Protein AF-0000000084350169 (afdb_homodimer)

Structure (mmCIF, N/CA/C/O backbone):
data_AF-0000000084350169-model_v1
#
loop_
_entity.id
_entity.type
_entity.pdbx_description
1 polymer 'Probable addiction module antidote protein'
#
loop_
_atom_site.group_PDB
_atom_site.id
_atom_site.type_symbol
_atom_site.label_atom_id
_atom_site.label_alt_id
_atom_site.label_comp_id
_atom_site.label_asym_id
_atom_site.label_entity_id
_atom_site.label_seq_id
_atom_site.pdbx_PDB_ins_code
_atom_site.Cartn_x
_atom_site.Cartn_y
_atom_site.Cartn_z
_atom_site.occupancy
_atom_site.B_iso_or_equiv
_atom_site.auth_seq_id
_atom_site.auth_comp_id
_atom_site.auth_asym_id
_atom_site.auth_atom_id
_atom_site.pdbx_PDB_model_num
ATOM 1 N N . MET A 1 1 ? 25.984 -12.172 -13.719 1 34.28 1 MET A N 1
ATOM 2 C CA . MET A 1 1 ? 25.297 -11.398 -12.688 1 34.28 1 MET A CA 1
ATOM 3 C C . MET A 1 1 ? 24.234 -12.242 -11.992 1 34.28 1 MET A C 1
ATOM 5 O O . MET A 1 1 ? 23.562 -13.062 -12.633 1 34.28 1 MET A O 1
ATOM 9 N N . THR A 1 2 ? 24.219 -12.734 -10.672 1 37.22 2 THR A N 1
ATOM 10 C CA . THR A 1 2 ? 23.672 -13.891 -9.969 1 37.22 2 THR A CA 1
ATOM 11 C C . THR A 1 2 ? 22.156 -13.906 -10.031 1 37.22 2 THR A C 1
ATOM 13 O O . THR A 1 2 ? 21.5 -13.023 -9.477 1 37.22 2 THR A O 1
ATOM 16 N N . GLN A 1 3 ? 21.453 -14.156 -11.07 1 39.22 3 GLN A N 1
ATOM 17 C CA . GLN A 1 3 ? 20.125 -14.664 -11.398 1 39.22 3 GLN A CA 1
ATOM 18 C C . GLN A 1 3 ? 19.594 -15.555 -10.289 1 39.22 3 GLN A C 1
ATOM 20 O O . GLN A 1 3 ? 18.516 -16.156 -10.422 1 39.22 3 GLN A O 1
ATOM 25 N N . PHE A 1 4 ? 20.484 -16.125 -9.492 1 45.28 4 PHE A N 1
ATOM 26 C CA . PHE A 1 4 ? 20.328 -17.188 -8.5 1 45.28 4 PHE A CA 1
ATOM 27 C C . PHE A 1 4 ? 19.375 -16.766 -7.395 1 45.28 4 PHE A C 1
ATOM 29 O O . PHE A 1 4 ? 18.656 -17.609 -6.832 1 45.28 4 PHE A O 1
ATOM 36 N N . LYS A 1 5 ? 19.469 -15.5 -6.984 1 49.41 5 LYS A N 1
ATOM 37 C CA . LYS A 1 5 ? 18.844 -15.125 -5.723 1 49.41 5 LYS A CA 1
ATOM 38 C C . LYS A 1 5 ? 17.328 -15.031 -5.875 1 49.41 5 LYS A C 1
ATOM 40 O O . LYS A 1 5 ? 16.578 -15.43 -4.98 1 49.41 5 LYS A O 1
ATOM 45 N N . ASP A 1 6 ? 16.781 -14.594 -7.07 1 54.06 6 ASP A N 1
ATOM 46 C CA . ASP A 1 6 ? 15.344 -14.438 -7.293 1 54.06 6 ASP A CA 1
ATOM 47 C C . ASP A 1 6 ? 14.648 -15.789 -7.359 1 54.06 6 ASP A C 1
ATOM 49 O O . ASP A 1 6 ? 13.555 -15.953 -6.816 1 54.06 6 ASP A O 1
ATOM 53 N N . PHE A 1 7 ? 15.305 -16.766 -8.164 1 53.44 7 PHE A N 1
ATOM 54 C CA . PHE A 1 7 ? 14.758 -18.094 -8.344 1 53.44 7 PHE A CA 1
ATOM 55 C C . PHE A 1 7 ? 14.727 -18.859 -7.027 1 53.44 7 PHE A C 1
ATOM 57 O O . PHE A 1 7 ? 13.766 -19.578 -6.742 1 53.44 7 PHE A O 1
ATOM 64 N N . ASP A 1 8 ? 15.68 -18.5 -6.215 1 63.78 8 ASP A N 1
ATOM 65 C CA . ASP A 1 8 ? 15.797 -19.234 -4.965 1 63.78 8 ASP A CA 1
ATOM 66 C C . ASP A 1 8 ? 14.703 -18.828 -3.979 1 63.78 8 ASP A C 1
ATOM 68 O O . ASP A 1 8 ? 14.109 -19.688 -3.318 1 63.78 8 ASP A O 1
ATOM 72 N N . ILE A 1 9 ? 14.234 -17.672 -4.102 1 72.69 9 ILE A N 1
ATOM 73 C CA . ILE A 1 9 ? 13.25 -17.234 -3.109 1 72.69 9 ILE A CA 1
ATOM 74 C C . ILE A 1 9 ? 11.875 -17.797 -3.469 1 72.69 9 ILE A C 1
ATOM 76 O O . ILE A 1 9 ? 11.109 -18.188 -2.588 1 72.69 9 ILE A O 1
ATOM 80 N N . ALA A 1 10 ? 11.688 -17.953 -4.715 1 74.31 10 ALA A N 1
ATOM 81 C CA . ALA A 1 10 ? 10.391 -18.406 -5.199 1 74.31 10 ALA A CA 1
ATOM 82 C C . ALA A 1 10 ? 10.078 -19.812 -4.691 1 74.31 10 ALA A C 1
ATOM 84 O O . ALA A 1 10 ? 8.93 -20.141 -4.398 1 74.31 10 ALA A O 1
ATOM 85 N N . GLU A 1 11 ? 11.102 -20.562 -4.605 1 79.5 11 GLU A N 1
ATOM 86 C CA . GLU A 1 11 ? 10.922 -21.938 -4.16 1 79.5 11 GLU A CA 1
ATOM 87 C C . GLU A 1 11 ? 10.492 -22 -2.697 1 79.5 11 GLU A C 1
ATOM 89 O O . GLU A 1 11 ? 9.938 -23 -2.246 1 79.5 11 GLU A O 1
ATOM 94 N N . HIS A 1 12 ? 10.625 -20.875 -2.082 1 84.25 12 HIS A N 1
ATOM 95 C CA . HIS A 1 12 ? 10.344 -20.891 -0.65 1 84.25 12 HIS A CA 1
ATOM 96 C C . HIS A 1 12 ? 9.055 -20.125 -0.343 1 84.25 12 HIS A C 1
ATOM 98 O O . HIS A 1 12 ? 8.617 -20.078 0.81 1 84.25 12 HIS A O 1
ATOM 104 N N . LEU A 1 13 ? 8.484 -19.672 -1.338 1 91.06 13 LEU A N 1
ATOM 105 C CA . LEU A 1 13 ? 7.258 -18.906 -1.141 1 91.06 13 LEU A CA 1
ATOM 106 C C . LEU A 1 13 ? 6.027 -19.766 -1.378 1 91.06 13 LEU A C 1
ATOM 108 O O . LEU A 1 13 ? 5.219 -19.469 -2.262 1 91.06 13 LEU A O 1
ATOM 112 N N . THR A 1 14 ? 5.754 -20.703 -0.5 1 88 14 THR A N 1
ATOM 113 C CA . THR A 1 14 ? 4.762 -21.734 -0.797 1 88 14 THR A CA 1
ATOM 114 C C . THR A 1 14 ? 3.486 -21.5 0.003 1 88 14 THR A C 1
ATOM 116 O O . THR A 1 14 ? 2.408 -21.953 -0.39 1 88 14 THR A O 1
ATOM 119 N N . THR A 1 15 ? 3.568 -20.781 1.181 1 91.56 15 THR A N 1
ATOM 120 C CA . THR A 1 15 ? 2.396 -20.516 2.008 1 91.56 15 THR A CA 1
ATOM 121 C C . THR A 1 15 ? 2.188 -19.016 2.176 1 91.56 15 THR A C 1
ATOM 123 O O . THR A 1 15 ? 3.119 -18.234 1.994 1 91.56 15 THR A O 1
ATOM 126 N N . PRO A 1 16 ? 0.938 -18.672 2.535 1 93.12 16 PRO A N 1
ATOM 127 C CA . PRO A 1 16 ? 0.71 -17.25 2.82 1 93.12 16 PRO A CA 1
ATOM 128 C C . PRO A 1 16 ? 1.633 -16.719 3.912 1 93.12 16 PRO A C 1
ATOM 130 O O . PRO A 1 16 ? 2.041 -15.547 3.863 1 93.12 16 PRO A O 1
ATOM 133 N N . GLU A 1 17 ? 1.963 -17.594 4.867 1 95.31 17 GLU A N 1
ATOM 134 C CA . GLU A 1 17 ? 2.869 -17.172 5.938 1 95.31 17 GLU A CA 1
ATOM 135 C C . GLU A 1 17 ? 4.27 -16.906 5.395 1 95.31 17 GLU A C 1
ATOM 137 O O . GLU A 1 17 ? 4.918 -15.938 5.797 1 95.31 17 GLU A O 1
ATOM 142 N N . ASP A 1 18 ? 4.688 -17.734 4.488 1 95.88 18 ASP A N 1
ATOM 143 C CA . ASP A 1 18 ? 5.973 -17.516 3.832 1 95.88 18 ASP A CA 1
ATOM 144 C C . ASP A 1 18 ? 5.969 -16.188 3.072 1 95.88 18 ASP A C 1
ATOM 146 O O . ASP A 1 18 ? 6.922 -15.414 3.16 1 95.88 18 ASP A O 1
ATOM 150 N N . MET A 1 19 ? 4.93 -15.984 2.365 1 97.06 19 MET A N 1
ATOM 151 C CA . MET A 1 19 ? 4.801 -14.781 1.549 1 97.06 19 MET A CA 1
ATOM 152 C C . MET A 1 19 ? 4.762 -13.531 2.422 1 97.06 19 MET A C 1
ATOM 154 O O . MET A 1 19 ? 5.426 -12.539 2.123 1 97.06 19 MET A O 1
ATOM 158 N N . ALA A 1 20 ? 4 -13.617 3.488 1 97.38 20 ALA A N 1
ATOM 159 C CA . ALA A 1 20 ? 3.881 -12.484 4.406 1 97.38 20 ALA A CA 1
ATOM 160 C C . ALA A 1 20 ? 5.23 -12.141 5.027 1 97.38 20 ALA A C 1
ATOM 162 O O . ALA A 1 20 ? 5.578 -10.961 5.152 1 97.38 20 ALA A O 1
ATOM 163 N N . GLU A 1 21 ? 5.969 -13.156 5.43 1 96.62 21 GLU A N 1
ATOM 164 C CA . GLU A 1 21 ? 7.281 -12.938 6.023 1 96.62 21 GLU A CA 1
ATOM 165 C C . GLU A 1 21 ? 8.227 -12.266 5.031 1 96.62 21 GLU A C 1
ATOM 167 O O . GLU A 1 21 ? 8.977 -11.359 5.395 1 96.62 21 GLU A O 1
ATOM 172 N N . TYR A 1 22 ? 8.211 -12.742 3.887 1 97 22 TYR A N 1
ATOM 173 C CA . TYR A 1 22 ? 9.039 -12.172 2.826 1 97 22 TYR A CA 1
ATOM 174 C C . TYR A 1 22 ? 8.68 -10.711 2.582 1 97 22 TYR A C 1
ATOM 176 O O . TYR A 1 22 ? 9.562 -9.859 2.479 1 97 22 TYR A O 1
ATOM 184 N N . LEU A 1 23 ? 7.402 -10.414 2.512 1 97.44 23 LEU A N 1
ATOM 185 C CA . LEU A 1 23 ? 6.93 -9.047 2.309 1 97.44 23 LEU A CA 1
ATOM 186 C C . LEU A 1 23 ? 7.266 -8.172 3.512 1 97.44 23 LEU A C 1
ATOM 188 O O . LEU A 1 23 ? 7.629 -7.008 3.354 1 97.44 23 LEU A O 1
ATOM 192 N N . GLU A 1 24 ? 7.152 -8.727 4.699 1 97.81 24 GLU A N 1
ATOM 193 C CA . GLU A 1 24 ? 7.484 -7.996 5.918 1 97.81 24 GLU A CA 1
ATOM 194 C C . GLU A 1 24 ? 8.945 -7.559 5.918 1 97.81 24 GLU A C 1
ATOM 196 O O . GLU A 1 24 ? 9.258 -6.422 6.285 1 97.81 24 GLU A O 1
ATOM 201 N N . ALA A 1 25 ? 9.812 -8.461 5.543 1 96.88 25 ALA A N 1
ATOM 202 C CA . ALA A 1 25 ? 11.227 -8.125 5.438 1 96.88 25 ALA A CA 1
ATOM 203 C C . ALA A 1 25 ? 11.453 -7.004 4.426 1 96.88 25 ALA A C 1
ATOM 205 O O . ALA A 1 25 ? 12.281 -6.121 4.645 1 96.88 25 ALA A O 1
ATOM 206 N N . SER A 1 26 ? 10.695 -7.035 3.322 1 97.69 26 SER A N 1
ATOM 207 C CA . SER A 1 26 ? 10.789 -6 2.297 1 97.69 26 SER A CA 1
ATOM 208 C C . SER A 1 26 ? 10.32 -4.652 2.83 1 97.69 26 SER A C 1
ATOM 210 O O . SER A 1 26 ? 10.922 -3.615 2.535 1 97.69 26 SER A O 1
ATOM 212 N N . PHE A 1 27 ? 9.273 -4.621 3.613 1 97.56 27 PHE A N 1
ATOM 213 C CA . PHE A 1 27 ? 8.805 -3.379 4.223 1 97.56 27 PHE A CA 1
ATOM 214 C C . PHE A 1 27 ? 9.867 -2.799 5.148 1 97.56 27 PHE A C 1
ATOM 216 O O . PHE A 1 27 ? 10.078 -1.584 5.176 1 97.56 27 PHE A O 1
ATOM 223 N N . GLU A 1 28 ? 10.547 -3.631 5.906 1 95.94 28 GLU A N 1
ATOM 224 C CA . GLU A 1 28 ? 11.547 -3.189 6.871 1 95.94 28 GLU A CA 1
ATOM 225 C C . GLU A 1 28 ? 12.742 -2.555 6.168 1 95.94 28 GLU A C 1
ATOM 227 O O . GLU A 1 28 ? 13.32 -1.587 6.668 1 95.94 28 GLU A O 1
ATOM 232 N N . GLU A 1 29 ? 13.039 -3.059 5.012 1 97 29 GLU A N 1
ATOM 233 C CA . GLU A 1 29 ? 14.25 -2.637 4.324 1 97 29 GLU A CA 1
ATOM 234 C C . GLU A 1 29 ? 13.961 -1.526 3.318 1 97 29 GLU A C 1
ATOM 236 O O . GLU A 1 29 ? 14.875 -0.862 2.832 1 97 29 GLU A O 1
ATOM 241 N N . ASP A 1 30 ? 12.742 -1.32 2.971 1 97.69 30 ASP A N 1
ATOM 242 C CA . ASP A 1 30 ? 12.375 -0.365 1.929 1 97.69 30 ASP A CA 1
ATOM 243 C C . ASP A 1 30 ? 12.711 1.063 2.35 1 97.69 30 ASP A C 1
ATOM 245 O O . ASP A 1 30 ? 12.508 1.439 3.508 1 97.69 30 ASP A O 1
ATOM 249 N N . ALA A 1 31 ? 13.109 1.867 1.446 1 96 31 ALA A N 1
ATOM 250 C CA . ALA A 1 31 ? 13.539 3.236 1.717 1 96 31 ALA A CA 1
ATOM 251 C C . ALA A 1 31 ? 12.344 4.184 1.778 1 96 31 ALA A C 1
ATOM 253 O O . ALA A 1 31 ? 12.508 5.379 2.037 1 96 31 ALA A O 1
ATOM 254 N N . GLY A 1 32 ? 11.234 3.691 1.486 1 95.31 32 GLY A N 1
ATOM 255 C CA . GLY A 1 32 ? 10.047 4.527 1.58 1 95.31 32 GLY A CA 1
ATOM 256 C C . GLY A 1 32 ? 9.43 4.84 0.23 1 95.31 32 GLY A C 1
ATOM 257 O O . GLY A 1 32 ? 8.484 5.629 0.141 1 95.31 32 GLY A O 1
ATOM 258 N N . ASP A 1 33 ? 9.953 4.203 -0.818 1 95.88 33 ASP A N 1
ATOM 259 C CA . ASP A 1 33 ? 9.398 4.465 -2.145 1 95.88 33 ASP A CA 1
ATOM 260 C C . ASP A 1 33 ? 8.656 3.242 -2.68 1 95.88 33 ASP A C 1
ATOM 262 O O . ASP A 1 33 ? 8.094 3.281 -3.779 1 95.88 33 ASP A O 1
ATOM 266 N N . GLY A 1 34 ? 8.68 2.172 -2.014 1 97.19 34 GLY A N 1
ATOM 267 C CA 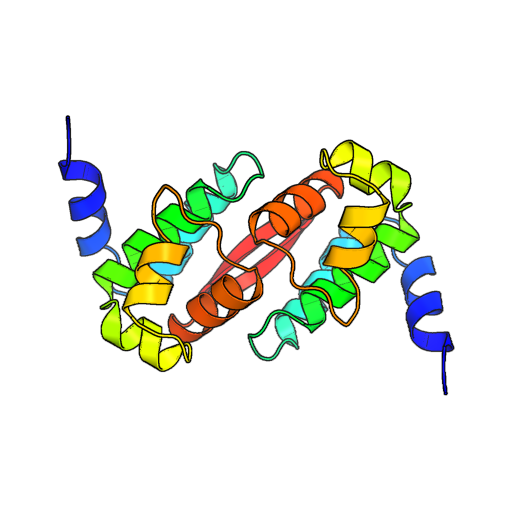. GLY A 1 34 ? 7.875 0.999 -2.322 1 97.19 34 GLY A CA 1
ATOM 268 C C . GLY A 1 34 ? 8.516 0.09 -3.352 1 97.19 34 GLY A C 1
ATOM 269 O O . GLY A 1 34 ? 7.914 -0.895 -3.783 1 97.19 34 GLY A O 1
ATOM 270 N N . LEU A 1 35 ? 9.766 0.386 -3.799 1 97.44 35 LEU A N 1
ATOM 271 C CA . LEU A 1 35 ? 10.414 -0.385 -4.855 1 97.44 35 LEU A CA 1
ATOM 272 C C . LEU A 1 35 ? 10.641 -1.827 -4.414 1 97.44 35 LEU A C 1
ATOM 274 O O . LEU A 1 35 ? 10.406 -2.762 -5.188 1 97.44 35 LEU A O 1
ATOM 278 N N . LEU A 1 36 ? 11.086 -2.002 -3.182 1 97.12 36 LEU A N 1
ATOM 279 C CA . LEU A 1 36 ? 11.352 -3.35 -2.688 1 97.12 36 LEU A CA 1
ATOM 280 C C . LEU A 1 36 ? 10.062 -4.137 -2.525 1 97.12 36 LEU A C 1
ATOM 282 O O . LEU A 1 36 ? 10.039 -5.352 -2.732 1 97.12 36 LEU A O 1
ATOM 286 N N . ILE A 1 37 ? 9.008 -3.461 -2.168 1 97.94 37 ILE A N 1
ATOM 287 C CA . ILE A 1 37 ? 7.715 -4.113 -2.004 1 97.94 37 ILE A CA 1
ATOM 288 C C . ILE A 1 37 ? 7.191 -4.578 -3.361 1 97.94 37 ILE A C 1
ATOM 290 O O . ILE A 1 37 ? 6.723 -5.711 -3.496 1 97.94 37 ILE A O 1
ATOM 294 N N . ARG A 1 38 ? 7.258 -3.689 -4.305 1 97.88 38 ARG A N 1
ATOM 295 C CA . ARG A 1 38 ? 6.832 -4.039 -5.656 1 97.88 38 ARG A CA 1
ATOM 296 C C . ARG A 1 38 ? 7.594 -5.258 -6.172 1 97.88 38 ARG A C 1
ATOM 298 O O . ARG A 1 38 ? 6.996 -6.18 -6.73 1 97.88 38 ARG A O 1
ATOM 305 N N . SER A 1 39 ? 8.867 -5.273 -5.98 1 96.81 39 SER A N 1
ATOM 306 C CA . SER A 1 39 ? 9.703 -6.395 -6.406 1 96.81 39 SER A CA 1
ATOM 307 C C . SER A 1 39 ? 9.297 -7.684 -5.699 1 96.81 39 SER A C 1
ATOM 309 O O . SER A 1 39 ? 9.227 -8.742 -6.32 1 96.81 39 SER A O 1
ATOM 311 N N . ALA A 1 40 ? 9.109 -7.578 -4.422 1 97.12 40 ALA A N 1
ATOM 312 C CA . ALA A 1 40 ? 8.688 -8.75 -3.65 1 97.12 40 ALA A CA 1
ATOM 313 C C . ALA A 1 40 ? 7.363 -9.297 -4.16 1 97.12 40 ALA A C 1
ATOM 315 O O . ALA A 1 40 ? 7.199 -10.508 -4.316 1 97.12 40 ALA A O 1
ATOM 316 N N . LEU A 1 41 ? 6.445 -8.43 -4.426 1 97.69 41 LEU A N 1
ATOM 317 C CA . LEU A 1 41 ? 5.148 -8.867 -4.934 1 97.69 41 LEU A CA 1
ATOM 318 C C . LEU A 1 41 ? 5.289 -9.508 -6.309 1 97.69 41 LEU A C 1
ATOM 320 O O . LEU A 1 41 ? 4.59 -10.477 -6.621 1 97.69 41 LEU A O 1
ATOM 324 N N . ASN A 1 42 ? 6.156 -8.938 -7.102 1 97.12 42 ASN A N 1
ATOM 325 C CA . ASN A 1 42 ? 6.441 -9.57 -8.391 1 97.12 42 ASN A CA 1
ATOM 326 C C . ASN A 1 42 ? 6.949 -10.992 -8.219 1 97.12 42 ASN A C 1
ATOM 328 O O . ASN A 1 42 ? 6.477 -11.914 -8.891 1 97.12 42 ASN A O 1
ATOM 332 N N . ASN A 1 43 ? 7.914 -11.203 -7.34 1 96.56 43 ASN A N 1
ATOM 333 C CA . ASN A 1 43 ? 8.461 -12.531 -7.066 1 96.56 43 ASN A CA 1
ATOM 334 C C . ASN A 1 43 ? 7.379 -13.492 -6.57 1 96.56 43 ASN A C 1
ATOM 336 O O . ASN A 1 43 ? 7.309 -14.633 -7.02 1 96.56 43 ASN A O 1
ATOM 340 N N . ILE A 1 44 ? 6.594 -13 -5.691 1 97.25 44 ILE A N 1
ATOM 341 C CA . ILE A 1 44 ? 5.531 -13.82 -5.113 1 97.25 44 ILE A CA 1
ATOM 342 C C . ILE A 1 44 ? 4.523 -14.195 -6.199 1 97.25 44 ILE A C 1
ATOM 344 O O . ILE A 1 44 ? 4.145 -15.367 -6.32 1 97.25 44 ILE A O 1
ATOM 348 N N . ALA A 1 45 ? 4.082 -13.203 -6.965 1 96.56 45 ALA A N 1
ATOM 349 C CA . ALA A 1 45 ? 3.096 -13.445 -8.016 1 96.56 45 ALA A CA 1
ATOM 350 C C . ALA A 1 45 ? 3.615 -14.461 -9.031 1 96.56 45 ALA A C 1
ATOM 352 O O . ALA A 1 45 ? 2.877 -15.344 -9.469 1 96.56 45 ALA A O 1
ATOM 353 N N . ARG A 1 46 ? 4.836 -14.336 -9.359 1 94.69 46 ARG A N 1
ATOM 354 C CA . ARG A 1 46 ? 5.438 -15.289 -10.289 1 94.69 46 ARG A CA 1
ATOM 355 C C . ARG A 1 46 ? 5.504 -16.688 -9.68 1 94.69 46 ARG A C 1
ATOM 357 O O . ARG A 1 46 ? 5.199 -17.672 -10.352 1 94.69 46 ARG A O 1
ATOM 364 N N . ALA A 1 47 ? 5.895 -16.781 -8.469 1 94.69 47 ALA A N 1
ATOM 365 C CA . ALA A 1 47 ? 5.996 -18.062 -7.781 1 94.69 47 ALA A CA 1
ATOM 366 C C . ALA A 1 47 ? 4.629 -18.75 -7.688 1 94.69 47 ALA A C 1
ATOM 368 O O . ALA A 1 47 ? 4.527 -19.969 -7.812 1 94.69 47 ALA A O 1
ATOM 369 N N . GLN A 1 48 ? 3.568 -18 -7.434 1 95.38 48 GLN A N 1
ATOM 370 C CA . GLN A 1 48 ? 2.223 -18.531 -7.238 1 95.38 48 GLN A CA 1
ATOM 371 C C . GLN A 1 48 ? 1.518 -18.75 -8.578 1 95.38 48 GLN A C 1
ATOM 373 O O . GLN A 1 48 ? 0.494 -19.422 -8.641 1 95.38 48 GLN A O 1
ATOM 378 N N . GLY A 1 49 ? 2.049 -18.156 -9.664 1 95.81 49 GLY A N 1
ATOM 379 C CA . GLY A 1 49 ? 1.425 -18.172 -10.977 1 95.81 49 GLY A CA 1
ATOM 380 C C . GLY A 1 49 ? 0.782 -16.844 -11.344 1 95.81 49 GLY A C 1
ATOM 381 O O . GLY A 1 49 ? -0.358 -16.578 -10.961 1 95.81 49 GLY A O 1
ATOM 382 N N . MET A 1 50 ? 1.377 -16.125 -12.211 1 97.31 50 MET A N 1
ATOM 383 C CA . MET A 1 50 ? 0.977 -14.781 -12.602 1 97.31 50 MET A CA 1
ATOM 384 C C . MET A 1 50 ? -0.423 -14.781 -13.211 1 97.31 50 MET A C 1
ATOM 386 O O . MET A 1 50 ? -1.234 -13.906 -12.906 1 97.31 50 MET A O 1
ATOM 390 N N . THR A 1 51 ? -0.721 -15.719 -14.016 1 98 51 THR A N 1
ATOM 391 C CA . THR A 1 51 ? -2.021 -15.805 -14.672 1 98 51 THR A CA 1
ATOM 392 C C . THR A 1 51 ? -3.141 -15.922 -13.648 1 98 51 THR A C 1
ATOM 394 O O . THR A 1 51 ? -4.129 -15.188 -13.711 1 98 51 THR A O 1
ATOM 397 N N . GLN A 1 52 ? -2.961 -16.797 -12.719 1 97.81 52 GLN A N 1
ATOM 398 C CA . GLN A 1 52 ? -3.984 -17.016 -11.703 1 97.81 52 GLN A CA 1
ATOM 399 C C . GLN A 1 52 ? -4.133 -15.805 -10.797 1 97.81 52 GLN A C 1
ATOM 401 O O . GLN A 1 52 ? -5.25 -15.391 -10.477 1 97.81 52 GLN A O 1
ATOM 406 N N . ILE A 1 53 ? -3.035 -15.227 -10.383 1 97.94 53 ILE A N 1
ATOM 407 C CA . ILE A 1 53 ? -3.078 -14.062 -9.508 1 97.94 53 ILE A CA 1
ATOM 408 C C . ILE A 1 53 ? -3.777 -12.906 -10.219 1 97.94 53 ILE A C 1
ATOM 410 O O . ILE A 1 53 ? -4.605 -12.219 -9.625 1 97.94 53 ILE A O 1
ATOM 414 N N . ALA A 1 54 ? -3.404 -12.688 -11.5 1 98.62 54 ALA A N 1
ATOM 415 C CA . ALA A 1 54 ? -4.043 -11.625 -12.281 1 98.62 54 ALA A CA 1
ATOM 416 C C . ALA A 1 54 ? -5.551 -11.836 -12.359 1 98.62 54 ALA A C 1
ATOM 418 O O . ALA A 1 54 ? -6.324 -10.906 -12.125 1 98.62 54 ALA A O 1
ATOM 419 N N . ARG A 1 55 ? -5.934 -13 -12.625 1 98.44 55 ARG A N 1
ATOM 420 C CA . ARG A 1 55 ? -7.352 -13.336 -12.703 1 98.44 55 ARG A CA 1
ATOM 421 C C . ARG A 1 55 ? -8.047 -13.07 -11.367 1 98.44 55 ARG A C 1
ATOM 423 O O . ARG A 1 55 ? -9.094 -12.414 -11.328 1 98.44 55 ARG A O 1
ATOM 430 N N . ASP A 1 56 ? -7.449 -13.539 -10.266 1 98.06 56 ASP A N 1
ATOM 431 C CA . ASP A 1 56 ? -8.039 -13.383 -8.938 1 98.06 56 ASP A CA 1
ATOM 432 C C . ASP A 1 56 ? -8.102 -11.906 -8.547 1 98.06 56 ASP A C 1
ATOM 434 O O . ASP A 1 56 ? -9 -11.5 -7.801 1 98.06 56 ASP A O 1
ATOM 438 N N . ALA A 1 57 ? -7.211 -11.141 -9.031 1 98.06 57 ALA A N 1
ATOM 439 C CA . ALA A 1 57 ? -7.148 -9.719 -8.719 1 98.06 57 ALA A CA 1
ATOM 440 C C . ALA A 1 57 ? -8.023 -8.914 -9.672 1 98.06 57 ALA A C 1
ATOM 442 O O . ALA A 1 57 ? -8.164 -7.695 -9.523 1 98.06 57 ALA A O 1
ATOM 443 N N . GLY A 1 58 ? -8.57 -9.586 -10.664 1 98.19 58 GLY A N 1
ATOM 444 C CA . GLY A 1 58 ? -9.398 -8.898 -11.648 1 98.19 58 GLY A CA 1
ATOM 445 C C . GLY A 1 58 ? -8.594 -8.062 -12.617 1 98.19 58 GLY A C 1
ATOM 446 O O . GLY A 1 58 ? -9.031 -6.984 -13.031 1 98.19 58 GLY A O 1
ATOM 447 N N . LEU A 1 59 ? -7.43 -8.461 -12.93 1 98.19 59 LEU A N 1
ATOM 448 C CA . LEU A 1 59 ? -6.52 -7.75 -13.82 1 98.19 59 LEU A CA 1
ATOM 449 C C . LEU A 1 59 ? -6.117 -8.633 -15 1 98.19 59 LEU A C 1
ATOM 451 O O . LEU A 1 59 ? -6.355 -9.844 -14.984 1 98.19 59 LEU A O 1
ATOM 455 N N . GLY A 1 60 ? -5.559 -7.977 -16.031 1 98 60 GLY A N 1
ATOM 456 C CA . GLY A 1 60 ? -4.91 -8.742 -17.094 1 98 60 GLY A CA 1
ATOM 457 C C . GLY A 1 60 ? -3.508 -9.188 -16.719 1 98 60 GLY A C 1
ATOM 458 O O . GLY A 1 60 ? -2.77 -8.453 -16.062 1 98 60 GLY A O 1
ATOM 459 N N . ARG A 1 61 ? -3.201 -10.414 -17.234 1 97.69 61 ARG A N 1
ATOM 460 C CA . ARG A 1 61 ? -1.878 -10.961 -16.969 1 97.69 61 ARG A CA 1
ATOM 461 C C . ARG A 1 61 ? -0.781 -10.016 -17.453 1 97.69 61 ARG A C 1
ATOM 463 O O . ARG A 1 61 ? 0.137 -9.695 -16.688 1 97.69 61 ARG A O 1
ATOM 470 N N . GLU A 1 62 ? -0.841 -9.578 -18.672 1 97.44 62 GLU A N 1
ATOM 471 C CA . GLU A 1 62 ? 0.186 -8.688 -19.203 1 97.44 62 GLU A CA 1
ATOM 472 C C . GLU A 1 62 ? 0.26 -7.383 -18.422 1 97.44 62 GLU A C 1
ATOM 474 O O . GLU A 1 62 ? 1.35 -6.875 -18.156 1 97.44 62 GLU A O 1
ATOM 479 N N . SER A 1 63 ? -0.862 -6.844 -18.062 1 97.31 63 SER A N 1
ATOM 480 C CA . SER A 1 63 ? -0.92 -5.602 -17.297 1 97.31 63 SER A CA 1
ATOM 481 C C . SER A 1 63 ? -0.287 -5.766 -15.922 1 97.31 63 SER A C 1
ATOM 483 O O . SER A 1 63 ? 0.456 -4.895 -15.461 1 97.31 63 SER A O 1
ATOM 485 N N . LEU A 1 64 ? -0.584 -6.879 -15.281 1 98.38 64 LEU A N 1
ATOM 486 C CA . LEU A 1 64 ? -0.015 -7.113 -13.961 1 98.38 64 LEU A CA 1
ATOM 487 C C . LEU A 1 64 ? 1.494 -7.312 -14.047 1 98.38 64 LEU A C 1
ATOM 489 O O . LEU A 1 64 ? 2.24 -6.805 -13.203 1 98.38 64 LEU A O 1
ATOM 493 N N . TYR A 1 65 ? 1.939 -8.016 -15.031 1 96.81 65 TYR A N 1
ATOM 494 C CA . TYR A 1 65 ? 3.363 -8.219 -15.273 1 96.81 65 TYR A CA 1
ATOM 495 C C . TYR A 1 65 ? 4.082 -6.883 -15.438 1 96.81 65 TYR A C 1
ATOM 497 O O . TYR A 1 65 ? 5.125 -6.648 -14.82 1 96.81 65 TYR A O 1
ATOM 505 N N . LYS A 1 66 ? 3.527 -6.012 -16.125 1 97.62 66 LYS A N 1
ATOM 506 C CA . LYS A 1 66 ? 4.109 -4.691 -16.344 1 97.62 66 LYS A CA 1
ATOM 507 C C . LYS A 1 66 ? 4.078 -3.857 -15.07 1 97.62 66 LYS A C 1
ATOM 509 O O . LYS A 1 66 ? 5.051 -3.174 -14.75 1 97.62 66 LYS A O 1
ATOM 514 N N . ALA A 1 67 ? 3.041 -3.904 -14.438 1 98.06 67 ALA A N 1
ATOM 515 C CA . ALA A 1 67 ? 2.852 -3.1 -13.234 1 98.06 67 ALA A CA 1
ATOM 516 C C . ALA A 1 67 ? 3.885 -3.455 -12.164 1 98.06 67 ALA A C 1
ATOM 518 O O . ALA A 1 67 ? 4.391 -2.576 -11.469 1 98.06 67 ALA A O 1
ATOM 519 N N . LEU A 1 68 ? 4.203 -4.75 -12.039 1 98 68 LEU A N 1
ATOM 520 C CA . LEU A 1 68 ? 5.086 -5.207 -10.969 1 98 68 LEU A CA 1
ATOM 521 C C . LEU A 1 68 ? 6.523 -5.316 -11.469 1 98 68 LEU A C 1
ATOM 523 O O . LEU A 1 68 ? 7.422 -5.68 -10.703 1 98 68 LEU A O 1
ATOM 527 N N . SER A 1 69 ? 6.746 -4.996 -12.68 1 96.69 69 SER A N 1
ATOM 528 C CA . SER A 1 69 ? 8.086 -5.105 -13.242 1 96.69 69 SER A CA 1
ATOM 529 C C . SER A 1 69 ? 9.016 -4.047 -12.672 1 96.69 69 SER A C 1
ATOM 531 O O . SER A 1 69 ? 8.578 -3.162 -11.93 1 96.69 69 SER A O 1
ATOM 533 N N . SER A 1 70 ? 10.32 -4.094 -13 1 94.06 70 SER A N 1
ATOM 534 C CA . SER A 1 70 ? 11.336 -3.199 -12.461 1 94.06 70 SER A CA 1
ATOM 535 C C . SER A 1 70 ? 11.086 -1.755 -12.883 1 94.06 70 SER A C 1
ATOM 537 O O . SER A 1 70 ? 11.508 -0.82 -12.195 1 94.06 70 SER A O 1
ATOM 539 N N . THR A 1 71 ? 10.359 -1.56 -13.93 1 94.5 71 THR A N 1
ATOM 540 C CA . THR A 1 71 ? 10.086 -0.211 -14.414 1 94.5 71 THR A CA 1
ATOM 541 C C . THR A 1 71 ? 8.617 0.153 -14.211 1 94.5 71 THR A C 1
ATOM 543 O O . THR A 1 71 ? 8.156 1.19 -14.688 1 94.5 71 THR A O 1
ATOM 546 N N . GLY A 1 72 ? 7.902 -0.693 -13.578 1 96.31 72 GLY A N 1
ATOM 547 C CA . GLY A 1 72 ? 6.484 -0.456 -13.375 1 96.31 72 GLY A CA 1
ATOM 548 C C . GLY A 1 72 ? 6.199 0.585 -12.305 1 96.31 72 GLY A C 1
ATOM 549 O O . GLY A 1 72 ? 7.098 0.974 -11.555 1 96.31 72 GLY A O 1
ATOM 550 N N . ASN A 1 73 ? 5.047 1.008 -12.359 1 95.25 73 ASN A N 1
ATOM 551 C CA . ASN A 1 73 ? 4.52 1.953 -11.383 1 95.25 73 ASN A CA 1
ATOM 552 C C . ASN A 1 73 ? 3.057 1.659 -11.055 1 95.25 73 ASN A C 1
ATOM 554 O O . ASN A 1 73 ? 2.168 2.43 -11.422 1 95.25 73 ASN A O 1
ATOM 558 N N . PRO A 1 74 ? 2.875 0.66 -10.289 1 98.44 74 PRO A N 1
ATOM 559 C CA . PRO A 1 74 ? 1.492 0.242 -10.039 1 98.44 74 PRO A CA 1
ATOM 560 C C . PRO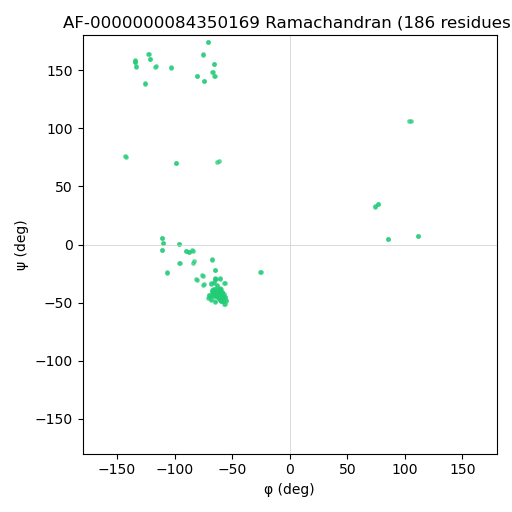 A 1 74 ? 0.7 1.27 -9.234 1 98.44 74 PRO A C 1
ATOM 562 O O . PRO A 1 74 ? 1.273 1.994 -8.422 1 98.44 74 PRO A O 1
ATOM 565 N N . GLU A 1 75 ? -0.57 1.261 -9.57 1 98.25 75 GLU A N 1
ATOM 566 C CA . GLU A 1 75 ? -1.497 1.972 -8.695 1 98.25 75 GLU A CA 1
ATOM 567 C C . GLU A 1 75 ? -1.581 1.307 -7.324 1 98.25 75 GLU A C 1
ATOM 569 O O . GLU A 1 75 ? -1.353 0.102 -7.199 1 98.25 75 GLU A O 1
ATOM 574 N N . PHE A 1 76 ? -1.94 2.084 -6.387 1 98.62 76 PHE A N 1
ATOM 575 C CA . PHE A 1 76 ? -2.148 1.542 -5.047 1 98.62 76 PHE A CA 1
ATOM 576 C C . PHE A 1 76 ? -3.264 0.502 -5.051 1 98.62 76 PHE A C 1
ATOM 578 O O . PHE A 1 76 ? -3.143 -0.546 -4.414 1 98.62 76 PHE A O 1
ATOM 585 N N . ALA A 1 77 ? -4.277 0.786 -5.82 1 98.12 77 ALA A N 1
ATOM 586 C CA . ALA A 1 77 ? -5.387 -0.16 -5.918 1 98.12 77 ALA A CA 1
ATOM 587 C C . ALA A 1 77 ? -4.914 -1.501 -6.473 1 98.12 77 ALA A C 1
ATOM 589 O O . ALA A 1 77 ? -5.383 -2.559 -6.043 1 98.12 77 ALA A O 1
ATOM 590 N N . THR A 1 78 ? -4.047 -1.502 -7.426 1 98.44 78 THR A N 1
ATOM 591 C CA . THR A 1 78 ? -3.49 -2.729 -7.984 1 98.44 78 THR A CA 1
ATOM 592 C C . THR A 1 78 ? -2.773 -3.537 -6.91 1 98.44 78 THR A C 1
ATOM 594 O O . THR A 1 78 ? -2.986 -4.746 -6.789 1 98.44 78 THR A O 1
ATOM 597 N N . ILE A 1 79 ? -1.973 -2.842 -6.129 1 98.62 79 ILE A N 1
ATOM 598 C CA . ILE A 1 79 ? -1.24 -3.498 -5.051 1 98.62 79 ILE A CA 1
ATOM 599 C C . ILE A 1 79 ? -2.223 -4.129 -4.066 1 98.62 79 ILE A C 1
ATOM 601 O O . ILE A 1 79 ? -2.047 -5.277 -3.652 1 98.62 79 ILE A O 1
ATOM 605 N N . MET A 1 80 ? -3.266 -3.389 -3.697 1 98.25 80 MET A N 1
ATOM 606 C CA . MET A 1 80 ? -4.258 -3.879 -2.744 1 98.25 80 MET A CA 1
ATOM 607 C C . MET A 1 80 ? -4.977 -5.105 -3.293 1 98.25 80 MET A C 1
ATOM 609 O O . MET A 1 80 ? -5.188 -6.082 -2.568 1 98.25 80 MET A O 1
ATOM 613 N N . LYS A 1 81 ? -5.332 -5.102 -4.543 1 98.12 81 LYS A N 1
ATOM 614 C CA . LYS A 1 81 ? -6.008 -6.234 -5.168 1 98.12 81 LYS A CA 1
ATOM 615 C C . LYS A 1 81 ? -5.098 -7.461 -5.199 1 98.12 81 LYS A C 1
ATOM 617 O O . LYS A 1 81 ? -5.555 -8.586 -4.957 1 98.12 81 LYS A O 1
ATOM 622 N N . VAL A 1 82 ? -3.836 -7.246 -5.559 1 98.38 82 VAL A N 1
ATOM 623 C CA . VAL A 1 82 ? -2.875 -8.344 -5.602 1 98.38 82 VAL A CA 1
ATOM 624 C C . VAL A 1 82 ? -2.689 -8.922 -4.203 1 98.38 82 VAL A C 1
ATOM 626 O O . VAL A 1 82 ? -2.67 -10.141 -4.027 1 98.38 82 VAL A O 1
ATOM 629 N N . MET A 1 83 ? -2.549 -8.086 -3.189 1 97.75 83 MET A N 1
ATOM 630 C CA . MET A 1 83 ? -2.436 -8.547 -1.809 1 97.75 83 MET A CA 1
ATOM 631 C C . MET A 1 83 ? -3.617 -9.43 -1.431 1 97.75 83 MET A C 1
ATOM 633 O O . MET A 1 83 ? -3.434 -10.508 -0.856 1 97.75 83 MET A O 1
ATOM 637 N N . LYS A 1 84 ? -4.773 -8.977 -1.729 1 97.25 84 LYS A N 1
ATOM 638 C CA . LYS A 1 84 ? -5.984 -9.727 -1.423 1 97.25 84 LYS A CA 1
ATOM 639 C C . LYS A 1 84 ? -5.992 -11.07 -2.139 1 97.25 84 LYS A C 1
ATOM 641 O O . LYS A 1 84 ? -6.309 -12.102 -1.537 1 97.25 84 LYS A O 1
ATOM 646 N N . ALA A 1 85 ? -5.625 -11.109 -3.396 1 97.44 85 ALA A N 1
ATOM 647 C CA . ALA A 1 85 ? -5.578 -12.336 -4.191 1 97.44 85 ALA A CA 1
ATOM 648 C C . ALA A 1 85 ? -4.602 -13.344 -3.592 1 97.44 85 ALA A C 1
ATOM 650 O O . ALA A 1 85 ? -4.797 -14.555 -3.709 1 97.44 85 ALA A O 1
ATOM 651 N N . LEU A 1 86 ? -3.592 -12.844 -2.928 1 97.25 86 LEU A N 1
ATOM 652 C CA . LEU A 1 86 ? -2.541 -13.688 -2.367 1 97.25 86 LEU A CA 1
ATOM 653 C C . LEU A 1 86 ? -2.887 -14.109 -0.944 1 97.25 86 LEU A C 1
ATOM 655 O O . LEU A 1 86 ? -2.141 -14.867 -0.32 1 97.25 86 LEU A O 1
ATOM 659 N N . GLY A 1 87 ? -3.98 -13.578 -0.418 1 96.56 87 GLY A N 1
ATOM 660 C CA . GLY A 1 87 ? -4.355 -13.891 0.952 1 96.56 87 GLY A CA 1
ATOM 661 C C . GLY A 1 87 ? -3.523 -13.148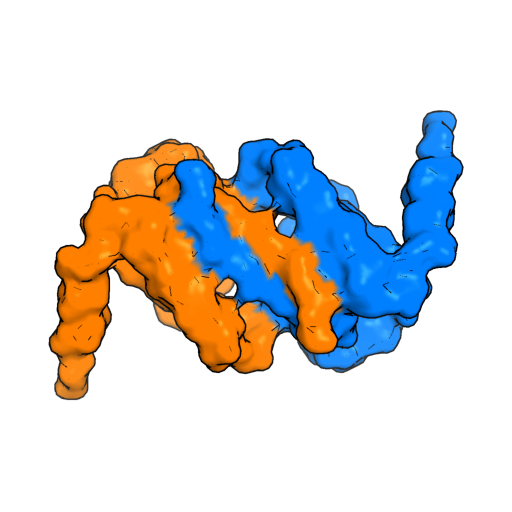 1.98 1 96.56 87 GLY A C 1
ATOM 662 O O . GLY A 1 87 ? -3.188 -13.703 3.029 1 96.56 87 GLY A O 1
ATOM 663 N N . LEU A 1 88 ? -3.148 -11.938 1.659 1 97.5 88 LEU A N 1
ATOM 664 C CA . LEU A 1 88 ? -2.346 -11.094 2.533 1 97.5 88 LEU A CA 1
ATOM 665 C C . LEU A 1 88 ? -3.121 -9.844 2.939 1 97.5 88 LEU A C 1
ATOM 667 O O . LEU A 1 88 ? -4.008 -9.391 2.209 1 97.5 88 LEU A O 1
ATOM 671 N N . LYS A 1 89 ? -2.818 -9.305 4.039 1 96.94 89 LYS A N 1
ATOM 672 C CA . LYS A 1 89 ? -3.408 -8.047 4.5 1 96.94 89 LYS A CA 1
ATOM 673 C C . LYS A 1 89 ? -2.336 -7.102 5.027 1 96.94 89 LYS A C 1
ATOM 675 O O . LYS A 1 89 ? -1.296 -7.539 5.523 1 96.94 89 LYS A O 1
ATOM 680 N N . LEU A 1 90 ? -2.65 -5.879 4.938 1 97.75 90 LEU A N 1
ATOM 681 C CA . LEU A 1 90 ? -1.714 -4.848 5.375 1 97.75 90 LEU A CA 1
ATOM 682 C C . LEU A 1 90 ? -2.123 -4.281 6.727 1 97.75 90 LEU A C 1
ATOM 684 O O . LEU A 1 90 ? -3.309 -4.266 7.066 1 97.75 90 LEU A O 1
ATOM 688 N N . HIS A 1 91 ? -1.138 -3.836 7.398 1 97.5 91 HIS A N 1
ATOM 689 C CA . HIS A 1 91 ? -1.255 -3.16 8.688 1 97.5 91 HIS A CA 1
ATOM 690 C C . HIS A 1 91 ? -0.387 -1.907 8.734 1 97.5 91 HIS A C 1
ATOM 692 O O . HIS A 1 91 ? 0.579 -1.788 7.973 1 97.5 91 HIS A O 1
ATOM 698 N N . ALA A 1 92 ? -0.797 -1.053 9.609 1 97.69 92 ALA A N 1
ATOM 699 C CA . ALA A 1 92 ? -0.016 0.167 9.789 1 97.69 92 ALA A CA 1
ATOM 700 C C . ALA A 1 92 ? 0.377 0.354 11.25 1 97.69 92 ALA A C 1
ATOM 702 O O . ALA A 1 92 ? -0.422 0.089 12.156 1 97.69 92 ALA A O 1
ATOM 703 N N . THR A 1 93 ? 1.599 0.775 11.5 1 97.19 93 THR A N 1
ATOM 704 C CA . THR A 1 93 ? 2.07 1.15 12.828 1 97.19 93 THR A CA 1
ATOM 705 C C . THR A 1 93 ? 2.854 2.459 12.781 1 97.19 93 THR A C 1
ATOM 707 O O . THR A 1 93 ? 3.277 2.891 11.703 1 97.19 93 THR A O 1
ATOM 710 N N . ALA A 1 94 ? 2.898 3.074 13.977 1 96.81 94 ALA A N 1
ATOM 711 C CA . ALA A 1 94 ? 3.766 4.242 14.094 1 96.81 94 ALA A CA 1
ATOM 712 C C . ALA A 1 94 ? 5.234 3.832 14.156 1 96.81 94 ALA A C 1
ATOM 714 O O . ALA A 1 94 ? 5.574 2.797 14.734 1 96.81 94 ALA A O 1
ATOM 715 N N . ILE A 1 95 ? 6.055 4.617 13.492 1 91.69 95 ILE A N 1
ATOM 716 C CA . ILE A 1 95 ? 7.488 4.352 13.555 1 91.69 95 ILE A CA 1
ATOM 717 C C . ILE A 1 95 ? 8.031 4.766 14.922 1 91.69 95 ILE A C 1
ATOM 719 O O . ILE A 1 95 ? 7.676 5.828 15.438 1 91.69 95 ILE A O 1
ATOM 723 N N . MET B 1 1 ? -26.188 16.688 4.527 1 34.16 1 MET B N 1
ATOM 724 C CA . MET B 1 1 ? -25.469 15.414 4.473 1 34.16 1 MET B CA 1
ATOM 725 C C . MET B 1 1 ? -24.25 15.445 5.387 1 34.16 1 MET B C 1
ATOM 727 O O . MET B 1 1 ? -23.594 16.484 5.527 1 34.16 1 MET B O 1
ATOM 731 N N . THR B 1 2 ? -24.031 14.734 6.582 1 37.12 2 THR B N 1
ATOM 732 C CA . THR B 1 2 ? -23.297 14.961 7.832 1 37.12 2 THR B CA 1
ATOM 733 C C . THR B 1 2 ? -21.812 15.117 7.57 1 37.12 2 THR B C 1
ATOM 735 O O . THR B 1 2 ? -21.141 14.172 7.129 1 37.12 2 THR B O 1
ATOM 738 N N . GLN B 1 3 ? -21.25 16.125 7.012 1 38.62 3 GLN B N 1
ATOM 739 C CA . GLN B 1 3 ? -19.953 16.797 7.004 1 38.62 3 GLN B CA 1
ATOM 740 C C . GLN B 1 3 ? -19.188 16.547 8.305 1 38.62 3 GLN B C 1
ATOM 742 O O . GLN B 1 3 ? -18.109 17.094 8.508 1 38.62 3 GLN B O 1
ATOM 747 N N . PHE B 1 4 ? -19.938 16.234 9.352 1 44.62 4 PHE B N 1
ATOM 748 C CA . PHE B 1 4 ? -19.562 16.141 10.758 1 44.62 4 PHE B CA 1
ATOM 749 C C . PHE B 1 4 ? -18.484 15.086 10.961 1 44.62 4 PHE B C 1
ATOM 751 O O . PHE B 1 4 ? -17.625 15.219 11.836 1 44.62 4 PHE B O 1
ATOM 758 N N . LYS B 1 5 ? -18.594 13.953 10.242 1 49.56 5 LYS B N 1
ATOM 759 C CA . LYS B 1 5 ? -17.812 12.781 10.633 1 49.56 5 LYS B CA 1
ATOM 760 C C . LYS B 1 5 ? -16.344 12.945 10.227 1 49.56 5 LYS B C 1
ATOM 762 O O . LYS B 1 5 ? -15.445 12.562 10.977 1 49.56 5 LYS B O 1
ATOM 767 N N . ASP B 1 6 ? -16.016 13.609 9.078 1 53.84 6 ASP B N 1
ATOM 768 C CA . ASP B 1 6 ? -14.656 13.773 8.586 1 53.84 6 ASP B CA 1
ATOM 769 C C . ASP B 1 6 ? -13.875 14.742 9.469 1 53.84 6 ASP B C 1
ATOM 771 O O . ASP B 1 6 ? -12.703 14.508 9.773 1 53.84 6 ASP B O 1
ATOM 775 N N . PHE B 1 7 ? -14.578 15.938 9.805 1 53.16 7 PHE B N 1
ATOM 776 C CA . PHE B 1 7 ? -13.977 16.984 10.617 1 53.16 7 PHE B CA 1
ATOM 777 C C . PHE B 1 7 ? -13.703 16.484 12.031 1 53.16 7 PHE B C 1
ATOM 779 O O . PHE B 1 7 ? -12.664 16.797 12.617 1 53.16 7 PHE B O 1
ATOM 786 N N . ASP B 1 8 ? -14.547 15.555 12.398 1 63.59 8 ASP B N 1
ATOM 787 C CA . ASP B 1 8 ? -14.43 15.078 13.773 1 63.59 8 ASP B CA 1
ATOM 788 C C . ASP B 1 8 ? -13.234 14.141 13.93 1 63.59 8 ASP B C 1
ATOM 790 O O . ASP B 1 8 ? -12.492 14.227 14.914 1 63.59 8 ASP B O 1
ATOM 794 N N . ILE B 1 9 ? -12.867 13.523 12.898 1 72.62 9 ILE B N 1
ATOM 795 C CA . ILE B 1 9 ? -11.789 12.562 13.055 1 72.62 9 ILE B CA 1
ATOM 796 C C . ILE B 1 9 ? -10.445 13.289 13.039 1 72.62 9 ILE B C 1
ATOM 798 O O . ILE B 1 9 ? -9.523 12.922 13.781 1 72.62 9 ILE B O 1
ATOM 802 N N . ALA B 1 10 ? -10.438 14.352 12.344 1 74 10 ALA B N 1
ATOM 803 C CA . ALA B 1 10 ? -9.195 15.109 12.195 1 74 10 ALA B CA 1
ATOM 804 C C . ALA B 1 10 ? -8.719 15.648 13.539 1 74 10 ALA B C 1
ATOM 806 O O . ALA B 1 10 ? -7.512 15.719 13.797 1 74 10 ALA B O 1
ATOM 807 N N . GLU B 1 11 ? -9.656 16 14.305 1 79.12 11 GLU B N 1
ATOM 808 C CA . GLU B 1 11 ? -9.32 16.578 15.609 1 79.12 11 GLU B CA 1
ATOM 809 C C . GLU B 1 11 ? -8.68 15.523 16.516 1 79.12 11 GLU B C 1
ATOM 811 O O . GLU B 1 11 ? -7.992 15.875 17.484 1 79.12 11 GLU B O 1
ATOM 816 N N . HIS B 1 12 ? -8.797 14.32 16.094 1 84.06 12 HIS B N 1
ATOM 817 C CA . HIS B 1 12 ? -8.305 13.258 16.969 1 84.06 12 HIS B CA 1
ATOM 818 C C . HIS B 1 12 ? -7.043 12.617 16.391 1 84.06 12 HIS B C 1
ATOM 820 O O . HIS B 1 12 ? -6.449 11.742 17.031 1 84.06 12 HIS B O 1
ATOM 826 N N . LEU B 1 13 ? -6.652 13.125 15.32 1 90.75 13 LEU B N 1
ATOM 827 C CA . LEU B 1 13 ? -5.473 12.555 14.68 1 90.75 13 LEU B CA 1
ATOM 828 C C . LEU B 1 13 ? -4.23 13.383 15.008 1 90.75 13 LEU B C 1
ATOM 830 O O . LEU B 1 13 ? -3.59 13.922 14.102 1 90.75 13 LEU B O 1
ATOM 834 N N . THR B 1 14 ? -3.773 13.328 16.25 1 87.94 14 THR B N 1
ATOM 835 C CA . THR B 1 14 ? -2.768 14.289 16.688 1 87.94 14 THR B CA 1
ATOM 836 C C . THR B 1 14 ? -1.403 13.617 16.828 1 87.94 14 THR B C 1
ATOM 838 O O . THR B 1 14 ? -0.369 14.289 16.766 1 87.94 14 THR B O 1
ATOM 841 N N . THR B 1 15 ? -1.354 12.258 17.031 1 91.56 15 THR B N 1
ATOM 842 C CA . THR B 1 15 ? -0.094 11.539 17.172 1 91.56 15 THR B CA 1
ATOM 843 C C . THR B 1 15 ? 0.032 10.453 16.094 1 91.56 15 THR B C 1
ATOM 845 O O . THR B 1 15 ? -0.97 10.023 15.523 1 91.56 15 THR B O 1
ATOM 848 N N . PRO B 1 16 ? 1.291 10.047 15.867 1 93.19 16 PRO B N 1
ATOM 849 C CA . PRO B 1 16 ? 1.458 8.93 14.938 1 93.19 16 PRO B CA 1
ATOM 850 C C . PRO B 1 16 ? 0.674 7.691 15.359 1 93.19 16 PRO B C 1
ATOM 852 O O . PRO B 1 16 ? 0.182 6.945 14.508 1 93.19 16 PRO B O 1
ATOM 855 N N . GLU B 1 17 ? 0.553 7.512 16.688 1 95.38 17 GLU B N 1
ATOM 856 C CA . GLU B 1 17 ? -0.21 6.375 17.188 1 95.38 17 GLU B CA 1
ATOM 857 C C . GLU B 1 17 ? -1.691 6.508 16.844 1 95.38 17 GLU B C 1
ATOM 859 O O . GLU B 1 17 ? -2.338 5.531 16.453 1 95.38 17 GLU B O 1
ATOM 864 N N . ASP B 1 18 ? -2.166 7.711 16.984 1 95.81 18 ASP B N 1
ATOM 865 C CA . ASP B 1 18 ? -3.547 7.973 16.578 1 95.81 18 ASP B CA 1
ATOM 866 C C . ASP B 1 18 ? -3.75 7.695 15.094 1 95.81 18 ASP B C 1
ATOM 868 O O . ASP B 1 18 ? -4.73 7.059 14.703 1 95.81 18 ASP B O 1
ATOM 872 N N . MET B 1 19 ? -2.859 8.164 14.336 1 97.12 19 MET B N 1
ATOM 873 C CA . MET B 1 19 ? -2.939 8.016 12.883 1 97.12 19 MET B CA 1
ATOM 874 C C . MET B 1 19 ? -2.859 6.547 12.477 1 97.12 19 MET B C 1
ATOM 876 O O . MET B 1 19 ? -3.629 6.09 11.633 1 97.12 19 MET B O 1
ATOM 880 N N . ALA B 1 20 ? -1.945 5.844 13.102 1 97.31 20 ALA B N 1
ATOM 881 C CA . ALA B 1 20 ? -1.772 4.426 12.805 1 97.31 20 ALA B CA 1
ATOM 882 C C . ALA B 1 20 ? -3.035 3.637 13.141 1 97.31 20 ALA B C 1
ATOM 884 O O . ALA B 1 20 ? -3.443 2.756 12.375 1 97.31 20 ALA B O 1
ATOM 885 N N . GLU B 1 21 ? -3.633 3.941 14.281 1 96.62 21 GLU B N 1
ATOM 886 C CA . GLU B 1 21 ? -4.855 3.254 14.68 1 96.62 21 GLU B CA 1
ATOM 887 C C . GLU B 1 21 ? -5.984 3.512 13.688 1 96.62 21 GLU B C 1
ATOM 889 O O . GLU B 1 21 ? -6.734 2.596 13.344 1 96.62 21 GLU B O 1
ATOM 894 N N . TYR B 1 22 ? -6.094 4.695 13.328 1 97 22 TYR B N 1
ATOM 895 C CA . TYR B 1 22 ? -7.105 5.082 12.352 1 97 22 TYR B CA 1
ATOM 896 C C . TYR B 1 22 ? -6.891 4.344 11.031 1 97 22 TYR B C 1
ATOM 898 O O . TYR B 1 22 ? -7.84 3.809 10.453 1 97 22 TYR B O 1
ATOM 906 N N . LEU B 1 23 ? -5.68 4.285 10.562 1 97.44 23 LEU B N 1
ATOM 907 C CA . LEU B 1 23 ? -5.344 3.592 9.32 1 97.44 23 LEU B CA 1
ATOM 908 C C . LEU B 1 23 ? -5.555 2.088 9.469 1 97.44 23 LEU B C 1
ATOM 910 O O . LEU B 1 23 ? -6.02 1.429 8.531 1 97.44 23 LEU B O 1
ATOM 914 N N . GLU B 1 24 ? -5.211 1.554 10.625 1 97.81 24 GLU B N 1
ATOM 915 C CA . GLU B 1 24 ? -5.406 0.131 10.891 1 97.81 24 GLU B CA 1
ATOM 916 C C . GLU B 1 24 ? -6.879 -0.255 10.773 1 97.81 24 GLU B C 1
ATOM 918 O O . GLU B 1 24 ? -7.211 -1.286 10.18 1 97.81 24 GLU B O 1
ATOM 923 N N . ALA B 1 25 ? -7.73 0.562 11.352 1 96.94 25 ALA B N 1
ATOM 924 C CA . ALA B 1 25 ? -9.164 0.321 11.242 1 96.94 25 ALA B CA 1
ATOM 925 C C . ALA B 1 25 ? -9.617 0.35 9.781 1 96.94 25 ALA B C 1
ATOM 927 O O . ALA B 1 25 ? -10.469 -0.443 9.375 1 96.94 25 ALA B O 1
ATOM 928 N N . SER B 1 26 ? -9.031 1.255 8.992 1 97.69 26 SER B N 1
ATOM 929 C CA . SER B 1 26 ? -9.352 1.357 7.57 1 97.69 26 SER B CA 1
ATOM 930 C C . SER B 1 26 ? -8.898 0.113 6.812 1 97.69 26 SER B C 1
ATOM 932 O O . SER B 1 26 ? -9.602 -0.373 5.93 1 97.69 26 SER B O 1
ATOM 934 N N . PHE B 1 27 ? -7.754 -0.429 7.121 1 97.56 27 PHE B N 1
ATOM 935 C CA . PHE B 1 27 ? -7.285 -1.66 6.492 1 97.56 27 PHE B CA 1
ATOM 936 C C . PHE B 1 27 ? -8.234 -2.814 6.797 1 97.56 27 PHE B C 1
ATOM 938 O O . PHE B 1 27 ? -8.523 -3.635 5.922 1 97.56 27 PHE B O 1
ATOM 945 N N . GLU B 1 28 ? -8.734 -2.891 8.016 1 95.94 28 GLU B N 1
ATOM 946 C CA . GLU B 1 28 ? -9.617 -3.979 8.438 1 95.94 28 GLU B CA 1
ATOM 947 C C . GLU B 1 28 ? -10.945 -3.938 7.695 1 95.94 28 GLU B C 1
ATOM 949 O O . GLU B 1 28 ? -11.508 -4.98 7.359 1 95.94 28 GLU B O 1
ATOM 954 N N . GLU B 1 29 ? -11.359 -2.756 7.383 1 97.06 29 GLU B N 1
ATOM 955 C CA . GLU B 1 29 ? -12.695 -2.588 6.809 1 97.06 29 GLU B CA 1
ATOM 956 C C . GLU B 1 29 ? -12.633 -2.52 5.285 1 97.06 29 GLU B C 1
ATOM 958 O O . GLU B 1 29 ? -13.656 -2.646 4.609 1 97.06 29 GLU B O 1
ATOM 963 N N . ASP B 1 30 ? -11.5 -2.303 4.719 1 97.62 30 ASP B N 1
ATOM 964 C CA . ASP B 1 30 ? -11.359 -2.104 3.281 1 97.62 30 ASP B CA 1
ATOM 965 C C . ASP B 1 30 ? -11.734 -3.369 2.512 1 97.62 30 ASP B C 1
ATOM 967 O O . ASP B 1 30 ? -11.391 -4.477 2.93 1 97.62 30 ASP B O 1
ATOM 971 N N . ALA B 1 31 ? -12.305 -3.23 1.389 1 96 31 ALA B N 1
ATOM 972 C CA . ALA B 1 31 ? -12.781 -4.352 0.581 1 96 31 ALA B CA 1
ATOM 973 C C . ALA B 1 31 ? -11.664 -4.922 -0.28 1 96 31 ALA B C 1
ATOM 975 O O . ALA B 1 31 ? -11.859 -5.902 -1.005 1 96 31 ALA B O 1
ATOM 976 N N . GLY B 1 32 ? -10.578 -4.312 -0.249 1 95.25 32 GLY B N 1
ATOM 977 C CA . GLY B 1 32 ? -9.445 -4.84 -0.999 1 95.25 32 GLY B CA 1
ATOM 978 C C . GLY B 1 32 ? -9.055 -3.971 -2.182 1 95.25 32 GLY B C 1
ATOM 979 O O . GLY B 1 32 ? -8.195 -4.348 -2.975 1 95.25 32 GLY B O 1
ATOM 980 N N . ASP B 1 33 ? -9.688 -2.797 -2.283 1 95.88 33 ASP B N 1
ATOM 981 C CA . ASP B 1 33 ? -9.352 -1.919 -3.4 1 95.88 33 ASP B CA 1
ATOM 982 C C . ASP B 1 33 ? -8.617 -0.673 -2.92 1 95.88 33 ASP B C 1
ATOM 984 O O . ASP B 1 33 ? -8.227 0.175 -3.727 1 95.88 33 ASP B O 1
ATOM 988 N N . GLY B 1 34 ? -8.469 -0.49 -1.685 1 97.12 34 GLY B N 1
ATOM 989 C CA . GLY B 1 34 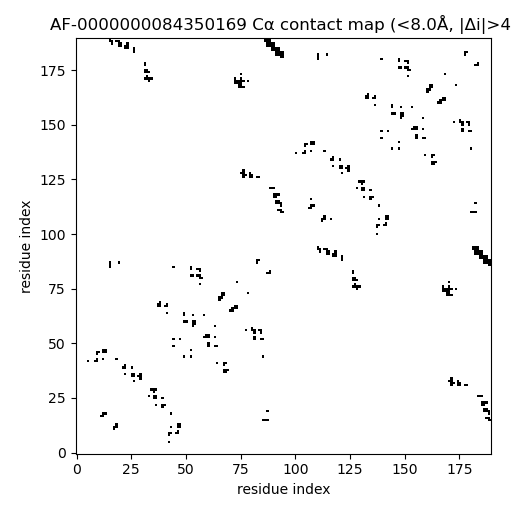? -7.645 0.556 -1.104 1 97.12 34 GLY B CA 1
ATOM 990 C C . GLY B 1 34 ? -8.367 1.882 -0.967 1 97.12 34 GLY B C 1
ATOM 991 O O . GLY B 1 34 ? -7.77 2.887 -0.579 1 97.12 34 GLY B O 1
ATOM 992 N N . LEU B 1 35 ? -9.68 1.944 -1.287 1 97.44 35 LEU B N 1
ATOM 993 C CA . LEU B 1 35 ? -10.422 3.201 -1.273 1 97.44 35 LEU B CA 1
ATOM 994 C C . LEU B 1 35 ? -10.484 3.781 0.136 1 97.44 35 LEU B C 1
ATOM 996 O O . LEU B 1 35 ? -10.305 4.988 0.323 1 97.44 35 LEU B O 1
ATOM 1000 N N . LEU B 1 36 ? -10.727 2.924 1.121 1 97.06 36 LEU B N 1
ATOM 1001 C CA . LEU B 1 36 ? -10.828 3.4 2.496 1 97.06 36 LEU B CA 1
ATOM 1002 C C . LEU B 1 36 ? -9.469 3.875 3.006 1 97.06 36 LEU B C 1
ATOM 1004 O O . LEU B 1 36 ? -9.398 4.816 3.799 1 97.06 36 LEU B O 1
ATOM 1008 N N . ILE B 1 37 ? -8.43 3.244 2.549 1 97.88 37 ILE B N 1
ATOM 1009 C CA . ILE B 1 37 ? -7.082 3.629 2.957 1 97.88 37 ILE B CA 1
ATOM 1010 C C . ILE B 1 37 ? -6.742 5 2.375 1 97.88 37 ILE B C 1
ATOM 1012 O O . ILE B 1 37 ? -6.219 5.867 3.08 1 97.88 37 ILE B O 1
ATOM 1016 N N . ARG B 1 38 ? -7.016 5.141 1.122 1 97.88 38 ARG B N 1
ATOM 1017 C CA . ARG B 1 38 ? -6.777 6.426 0.471 1 97.88 38 ARG B CA 1
ATOM 1018 C C . ARG B 1 38 ? -7.52 7.547 1.184 1 97.88 38 ARG B C 1
ATOM 1020 O O . ARG B 1 38 ? -6.953 8.609 1.438 1 97.88 38 ARG B O 1
ATOM 1027 N N . SER B 1 39 ? -8.734 7.324 1.508 1 96.75 39 SER B N 1
ATOM 1028 C CA . SER B 1 39 ? -9.547 8.312 2.217 1 96.75 39 SER B CA 1
ATOM 1029 C C . SER B 1 39 ? -8.953 8.633 3.582 1 96.75 39 SER B C 1
ATOM 1031 O O . SER B 1 39 ? -8.898 9.797 3.984 1 96.75 39 SER B O 1
ATOM 1033 N N . ALA B 1 40 ? -8.586 7.609 4.277 1 97.06 40 ALA B N 1
ATOM 1034 C CA . ALA B 1 40 ? -7.973 7.805 5.59 1 97.06 40 ALA B CA 1
ATOM 1035 C C . ALA B 1 40 ? -6.703 8.641 5.484 1 97.06 40 ALA B C 1
ATOM 1037 O O . ALA B 1 40 ? -6.48 9.555 6.289 1 97.06 40 ALA B O 1
ATOM 1038 N N . LEU B 1 41 ? -5.902 8.352 4.52 1 97.69 41 LEU B N 1
ATOM 1039 C CA . LEU B 1 41 ? -4.668 9.109 4.336 1 97.69 41 LEU B CA 1
ATOM 1040 C C . LEU B 1 41 ? -4.969 10.555 3.975 1 97.69 41 LEU B C 1
ATOM 1042 O O . LEU B 1 41 ? -4.258 11.469 4.406 1 97.69 41 LEU B O 1
ATOM 1046 N N . ASN B 1 42 ? -5.977 10.734 3.188 1 97.12 42 ASN B N 1
ATOM 1047 C CA . ASN B 1 42 ? -6.406 12.094 2.895 1 97.12 42 ASN B CA 1
ATOM 1048 C C . ASN B 1 42 ? -6.785 12.852 4.164 1 97.12 42 ASN B C 1
ATOM 1050 O O . ASN B 1 42 ? -6.355 13.984 4.367 1 97.12 42 ASN B O 1
ATOM 1054 N N . ASN B 1 43 ? -7.586 12.258 5.012 1 96.5 43 ASN B N 1
ATOM 1055 C CA . ASN B 1 43 ? -7.992 12.867 6.273 1 96.5 43 ASN B CA 1
ATOM 1056 C C . ASN B 1 43 ? -6.789 13.188 7.156 1 96.5 43 ASN B C 1
ATOM 1058 O O . ASN B 1 43 ? -6.707 14.273 7.734 1 96.5 43 ASN B O 1
ATOM 1062 N N . ILE B 1 44 ? -5.918 12.258 7.215 1 97.19 44 ILE B N 1
ATOM 1063 C CA . ILE B 1 44 ? -4.727 12.422 8.039 1 97.19 44 ILE B CA 1
ATOM 1064 C C . ILE B 1 44 ? -3.871 13.562 7.492 1 97.19 44 ILE B C 1
ATOM 1066 O O . ILE B 1 44 ? -3.434 14.438 8.242 1 97.19 44 ILE B O 1
ATOM 1070 N N . ALA B 1 45 ? -3.617 13.523 6.188 1 96.56 45 ALA B N 1
ATOM 1071 C CA . ALA B 1 45 ? -2.787 14.547 5.559 1 96.56 45 ALA B CA 1
ATOM 1072 C C . ALA B 1 45 ? -3.383 15.938 5.766 1 96.56 45 ALA B C 1
ATOM 1074 O O . ALA B 1 45 ? -2.656 16.891 6.043 1 96.56 45 ALA B O 1
ATOM 1075 N N . ARG B 1 46 ? -4.637 16.031 5.656 1 94.62 46 ARG B N 1
ATOM 1076 C CA . ARG B 1 46 ? -5.305 17.297 5.879 1 94.62 46 ARG B CA 1
ATOM 1077 C C . ARG B 1 46 ? -5.176 17.734 7.336 1 94.62 46 ARG B C 1
ATOM 1079 O O . ARG B 1 46 ? -4.914 18.906 7.613 1 94.62 46 ARG B O 1
ATOM 1086 N N . ALA B 1 47 ? -5.367 16.859 8.227 1 94.69 47 ALA B N 1
ATOM 1087 C CA . ALA B 1 47 ? -5.273 17.156 9.656 1 94.69 47 ALA B CA 1
ATOM 1088 C C . ALA B 1 47 ? -3.865 17.625 10.023 1 94.69 47 ALA B C 1
ATOM 1090 O O . ALA B 1 47 ? -3.695 18.516 10.852 1 94.69 47 ALA B O 1
ATOM 1091 N N . GLN B 1 48 ? -2.844 17 9.461 1 95.25 48 GLN B N 1
ATOM 1092 C CA . GLN B 1 48 ? -1.45 17.297 9.789 1 95.25 48 GLN B CA 1
ATOM 1093 C C . GLN B 1 48 ? -0.942 18.5 9 1 95.25 48 GLN B C 1
ATOM 1095 O O . GLN B 1 48 ? 0.102 19.062 9.328 1 95.25 48 GLN B O 1
ATOM 1100 N N . GLY B 1 49 ? -1.666 18.922 7.945 1 95.81 49 GLY B N 1
ATOM 1101 C CA . GLY B 1 49 ? -1.249 19.969 7.031 1 95.81 49 GLY B CA 1
ATOM 1102 C C . GLY B 1 49 ? -0.759 19.438 5.695 1 95.81 49 GLY B C 1
ATOM 1103 O O . GLY B 1 49 ? 0.403 19.062 5.566 1 95.81 49 GLY B O 1
ATOM 1104 N N . MET B 1 50 ? -1.52 19.594 4.691 1 97.31 50 MET B N 1
ATOM 1105 C CA . MET B 1 50 ? -1.271 19.047 3.361 1 97.31 50 MET B CA 1
ATOM 1106 C C . MET B 1 50 ? 0.021 19.609 2.777 1 97.31 50 MET B C 1
ATOM 1108 O O . MET B 1 50 ? 0.805 18.875 2.176 1 97.31 50 MET B O 1
ATOM 1112 N N . THR B 1 51 ? 0.259 20.859 2.928 1 98 51 THR B N 1
ATOM 1113 C CA . THR B 1 51 ? 1.452 21.5 2.391 1 98 51 THR B CA 1
ATOM 1114 C C . THR B 1 51 ? 2.715 20.859 2.965 1 98 51 THR B C 1
ATOM 1116 O O . THR B 1 51 ? 3.631 20.5 2.219 1 98 51 THR B O 1
ATOM 1119 N N . GLN B 1 52 ? 2.734 20.703 4.242 1 97.75 52 GLN B N 1
ATOM 1120 C CA . GLN B 1 52 ? 3.908 20.141 4.902 1 97.75 52 GLN B CA 1
ATOM 1121 C C . GLN B 1 52 ? 4.105 18.672 4.523 1 97.75 52 GLN B C 1
ATOM 1123 O O . GLN B 1 52 ? 5.227 18.25 4.25 1 97.75 52 GLN B O 1
ATOM 1128 N N . ILE B 1 53 ? 3.043 17.922 4.512 1 97.94 53 ILE B N 1
ATOM 1129 C CA . ILE B 1 53 ? 3.133 16.5 4.172 1 97.94 53 ILE B CA 1
ATOM 1130 C C . ILE B 1 53 ? 3.637 16.344 2.738 1 97.94 53 ILE B C 1
ATOM 1132 O O . ILE B 1 53 ? 4.492 15.508 2.465 1 97.94 53 ILE B O 1
ATOM 1136 N N . ALA B 1 54 ? 3.068 17.156 1.816 1 98.62 54 ALA B N 1
ATOM 1137 C CA . ALA B 1 54 ? 3.506 17.109 0.424 1 98.62 54 ALA B CA 1
ATOM 1138 C C . ALA B 1 54 ? 5 17.406 0.309 1 98.62 54 ALA B C 1
ATOM 1140 O O . ALA B 1 54 ? 5.73 16.672 -0.369 1 98.62 54 ALA B O 1
ATOM 1141 N N . ARG B 1 55 ? 5.41 18.391 0.964 1 98.44 55 ARG B N 1
ATOM 1142 C CA . ARG B 1 55 ? 6.82 18.766 0.958 1 98.44 55 ARG B CA 1
ATOM 1143 C C . ARG B 1 55 ? 7.688 17.625 1.496 1 98.44 55 ARG B C 1
ATOM 1145 O O . ARG B 1 55 ? 8.672 17.25 0.866 1 98.44 55 ARG B O 1
ATOM 1152 N N . ASP B 1 56 ? 7.305 17.047 2.646 1 98.06 56 ASP B N 1
ATOM 1153 C CA . ASP B 1 56 ? 8.07 15.969 3.273 1 98.06 56 ASP B CA 1
ATOM 1154 C C . ASP B 1 56 ? 8.086 14.719 2.391 1 98.06 56 ASP B C 1
ATOM 1156 O O . ASP B 1 56 ? 9.055 13.953 2.412 1 98.06 56 ASP B O 1
ATOM 1160 N N . ALA B 1 57 ? 7.078 14.539 1.642 1 98.06 57 ALA B N 1
ATOM 1161 C CA . ALA B 1 57 ? 6.961 13.375 0.76 1 98.06 57 ALA B CA 1
ATOM 1162 C C . ALA B 1 57 ? 7.625 13.641 -0.587 1 98.06 57 ALA B C 1
ATOM 1164 O O . ALA B 1 57 ? 7.703 12.75 -1.435 1 98.06 57 ALA B O 1
ATOM 1165 N N . GLY B 1 58 ? 8.062 14.875 -0.789 1 98.19 58 GLY B N 1
ATOM 1166 C CA . GLY B 1 58 ? 8.68 15.234 -2.055 1 98.19 58 GLY B CA 1
ATOM 1167 C C . GLY B 1 58 ? 7.68 15.375 -3.189 1 98.19 58 GLY B C 1
ATOM 1168 O O . GLY B 1 58 ? 7.977 15.016 -4.332 1 98.19 58 GLY B O 1
ATOM 1169 N N . LEU B 1 59 ? 6.52 15.805 -2.902 1 98.19 59 LEU B N 1
ATOM 1170 C CA . LEU B 1 59 ? 5.438 15.961 -3.869 1 98.19 59 LEU B CA 1
ATOM 1171 C C . LEU B 1 59 ? 4.93 17.406 -3.883 1 98.19 59 LEU B C 1
ATOM 1173 O O . LEU B 1 59 ? 5.25 18.188 -2.986 1 98.19 59 LEU B O 1
ATOM 1177 N N . GLY B 1 60 ? 4.184 17.719 -4.961 1 98 60 GLY B N 1
ATOM 1178 C CA . GLY B 1 60 ? 3.441 18.969 -4.945 1 98 60 GLY B CA 1
ATOM 1179 C C . GLY B 1 60 ? 2.143 18.891 -4.168 1 98 60 GLY B C 1
ATOM 1180 O O . GLY B 1 60 ? 1.46 17.859 -4.199 1 98 60 GLY B O 1
ATOM 1181 N N . ARG B 1 61 ? 1.846 20.047 -3.51 1 97.69 61 ARG B N 1
ATOM 1182 C CA . ARG B 1 61 ? 0.62 20.109 -2.721 1 97.69 61 ARG B CA 1
ATOM 1183 C C . ARG B 1 61 ? -0.599 19.781 -3.576 1 97.69 61 ARG B C 1
ATOM 1185 O O . ARG B 1 61 ? -1.416 18.938 -3.203 1 97.69 61 ARG B O 1
ATOM 1192 N N . GLU B 1 62 ? -0.752 20.422 -4.691 1 97.44 62 GLU B N 1
ATOM 1193 C CA . GLU B 1 62 ? -1.91 20.188 -5.551 1 97.44 62 GLU B CA 1
ATOM 1194 C C . GLU B 1 62 ? -1.957 18.75 -6.043 1 97.44 62 GLU B C 1
ATOM 1196 O O . GLU B 1 62 ? -3.027 18.141 -6.094 1 97.44 62 GLU B O 1
ATOM 1201 N N . SER B 1 63 ? -0.837 18.188 -6.387 1 97.25 63 SER B N 1
ATOM 1202 C CA . SER B 1 63 ? -0.753 16.812 -6.855 1 97.25 63 SER B CA 1
ATOM 1203 C C . SER B 1 63 ? -1.158 15.828 -5.762 1 97.25 63 SER B C 1
ATOM 1205 O O . SER B 1 63 ? -1.881 14.867 -6.023 1 97.25 63 SER B O 1
ATOM 1207 N N . LEU B 1 64 ? -0.692 16.094 -4.562 1 98.38 64 LEU B N 1
ATOM 1208 C CA . LEU B 1 64 ? -1.039 15.195 -3.461 1 98.38 64 LEU B CA 1
ATOM 1209 C C . LEU B 1 64 ? -2.527 15.281 -3.139 1 98.38 64 LEU B C 1
ATOM 1211 O O . LEU B 1 64 ? -3.172 14.266 -2.889 1 98.38 64 LEU B O 1
ATOM 1215 N N . TYR B 1 65 ? -3.059 16.453 -3.164 1 96.81 65 TYR B N 1
ATOM 1216 C CA . TYR B 1 65 ? -4.484 16.672 -2.947 1 96.81 65 TYR B CA 1
ATOM 1217 C C . TYR B 1 65 ?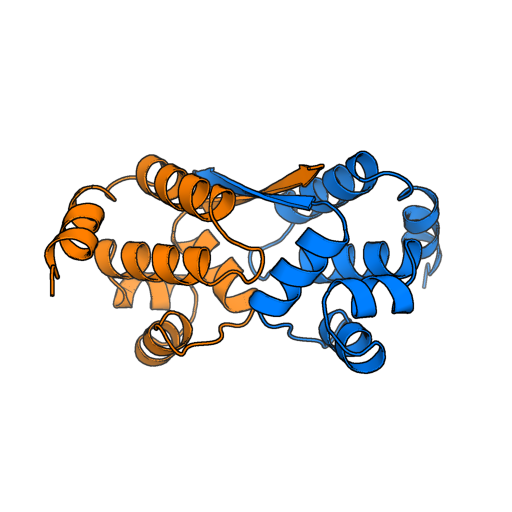 -5.312 15.891 -3.961 1 96.81 65 TYR B C 1
ATOM 1219 O O . TYR B 1 65 ? -6.266 15.195 -3.594 1 96.81 65 TYR B O 1
ATOM 1227 N N . LYS B 1 66 ? -4.926 15.891 -5.145 1 97.56 66 LYS B N 1
ATOM 1228 C CA . LYS B 1 66 ? -5.629 15.164 -6.199 1 97.56 66 LYS B CA 1
ATOM 1229 C C . LYS B 1 66 ? -5.461 13.656 -6.035 1 97.56 66 LYS B C 1
ATOM 1231 O O . LYS B 1 66 ? -6.418 12.898 -6.207 1 97.56 66 LYS B O 1
ATOM 1236 N N . ALA B 1 67 ? -4.336 13.281 -5.754 1 98.06 67 ALA B N 1
ATOM 1237 C CA . ALA B 1 67 ? -4.023 11.859 -5.633 1 98.06 67 ALA B CA 1
ATOM 1238 C C . ALA B 1 67 ? -4.859 11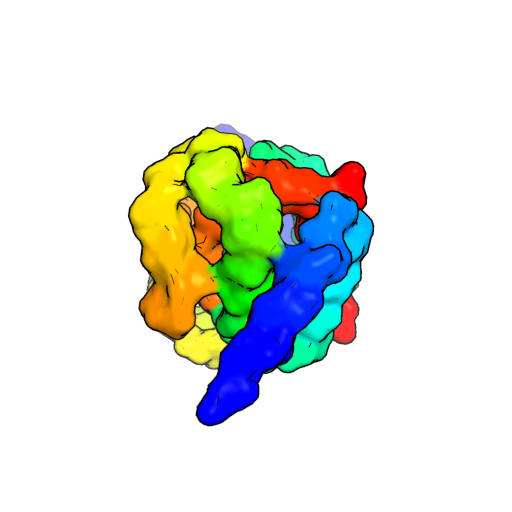.203 -4.535 1 98.06 67 ALA B C 1
ATOM 1240 O O . ALA B 1 67 ? -5.312 10.07 -4.688 1 98.06 67 ALA B O 1
ATOM 1241 N N . LEU B 1 68 ? -5.07 11.914 -3.424 1 98 68 LEU B N 1
ATOM 1242 C CA . LEU B 1 68 ? -5.746 11.336 -2.27 1 98 68 LEU B CA 1
ATOM 1243 C C . LEU B 1 68 ? -7.234 11.68 -2.283 1 98 68 LEU B C 1
ATOM 1245 O O . LEU B 1 68 ? -7.977 11.273 -1.388 1 98 68 LEU B O 1
ATOM 1249 N N . SER B 1 69 ? -7.66 12.383 -3.262 1 96.69 69 SER B N 1
ATOM 1250 C CA . SER B 1 69 ? -9.062 12.781 -3.334 1 96.69 69 SER B CA 1
ATOM 1251 C C . SER B 1 69 ? -9.961 11.594 -3.641 1 96.69 69 SER B C 1
ATOM 1253 O O . SER B 1 69 ? -9.477 10.492 -3.908 1 96.69 69 SER B O 1
ATOM 1255 N N . SER B 1 70 ? -11.289 11.789 -3.627 1 94 70 SER B N 1
ATOM 1256 C CA . SER B 1 70 ? -12.273 10.727 -3.82 1 94 70 SER B CA 1
ATOM 1257 C C . SER B 1 70 ? -12.18 10.133 -5.223 1 94 70 SER B C 1
ATOM 1259 O O . SER B 1 70 ? -12.562 8.984 -5.441 1 94 70 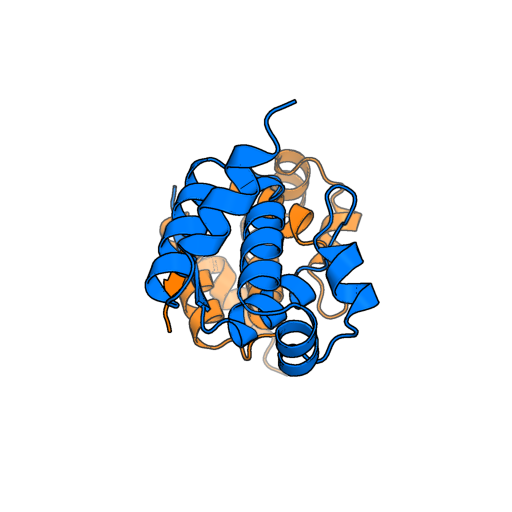SER B O 1
ATOM 1261 N N . THR B 1 71 ? -11.633 10.867 -6.133 1 94.38 71 THR B N 1
ATOM 1262 C CA . THR B 1 71 ? -11.531 10.391 -7.508 1 94.38 71 THR B CA 1
ATOM 1263 C C . THR B 1 71 ? -10.078 10.102 -7.871 1 94.38 71 THR B C 1
ATOM 1265 O O . THR B 1 71 ? -9.758 9.836 -9.031 1 94.38 71 THR B O 1
ATOM 1268 N N . GLY B 1 72 ? -9.234 10.211 -6.93 1 96.19 72 GLY B N 1
ATOM 1269 C CA . GLY B 1 72 ? -7.816 10.008 -7.188 1 96.19 72 GLY B CA 1
ATOM 1270 C C . GLY B 1 72 ? -7.449 8.547 -7.355 1 96.19 72 GLY B C 1
ATOM 1271 O O . GLY B 1 72 ? -8.25 7.656 -7.039 1 96.19 72 GLY B O 1
ATOM 1272 N N . ASN B 1 73 ? -6.34 8.383 -7.887 1 94.94 73 ASN B N 1
ATOM 1273 C CA . ASN B 1 73 ? -5.738 7.07 -8.07 1 94.94 73 ASN B CA 1
ATOM 1274 C C . ASN B 1 73 ? -4.227 7.109 -7.855 1 94.94 73 ASN B C 1
ATOM 1276 O O . ASN B 1 73 ? -3.459 6.957 -8.805 1 94.94 73 ASN B O 1
ATOM 1280 N N . PRO B 1 74 ? -3.871 7.195 -6.637 1 98.44 74 PRO B N 1
ATOM 1281 C CA . PRO B 1 74 ? -2.441 7.371 -6.371 1 98.44 74 PRO B CA 1
ATOM 1282 C C . PRO B 1 74 ? -1.614 6.145 -6.762 1 98.44 74 PRO B C 1
ATOM 1284 O O . PRO B 1 74 ? -2.113 5.02 -6.715 1 98.44 74 PRO B O 1
ATOM 1287 N N . GLU B 1 75 ? -0.405 6.488 -7.152 1 98.25 75 GLU B N 1
ATOM 1288 C CA . GLU B 1 75 ? 0.588 5.426 -7.273 1 98.25 75 GLU B CA 1
ATOM 1289 C C . GLU B 1 75 ? 0.918 4.816 -5.914 1 98.25 75 GLU B C 1
ATOM 1291 O O . GLU B 1 75 ? 0.797 5.484 -4.887 1 98.25 75 GLU B O 1
ATOM 1296 N N . PHE B 1 76 ? 1.366 3.619 -5.965 1 98.69 76 PHE B N 1
ATOM 1297 C CA . PHE B 1 76 ? 1.807 2.967 -4.738 1 98.69 76 PHE B CA 1
ATOM 1298 C C . PHE B 1 76 ? 2.977 3.719 -4.113 1 98.69 76 PHE B C 1
ATOM 1300 O O . PHE B 1 76 ? 3.025 3.902 -2.896 1 98.69 76 PHE B O 1
ATOM 1307 N N . ALA B 1 77 ? 3.846 4.195 -4.961 1 98.19 77 ALA B N 1
ATOM 1308 C CA . ALA B 1 77 ? 4.992 4.953 -4.469 1 98.19 77 ALA B CA 1
ATOM 1309 C C . ALA B 1 77 ? 4.539 6.211 -3.73 1 98.19 77 ALA B C 1
ATOM 1311 O O . ALA B 1 77 ? 5.137 6.598 -2.725 1 98.19 77 ALA B O 1
ATOM 1312 N N . THR B 1 78 ? 3.535 6.871 -4.207 1 98.44 78 THR B N 1
ATOM 1313 C CA . THR B 1 78 ? 2.986 8.047 -3.545 1 98.44 78 THR B CA 1
ATOM 1314 C C . THR B 1 78 ? 2.496 7.707 -2.143 1 98.44 78 THR B C 1
ATOM 1316 O O . THR B 1 78 ? 2.807 8.414 -1.18 1 98.44 78 THR B O 1
ATOM 1319 N N . ILE B 1 79 ? 1.78 6.605 -2.064 1 98.62 79 ILE B N 1
ATOM 1320 C CA . ILE B 1 79 ? 1.263 6.164 -0.774 1 98.62 79 ILE B CA 1
ATOM 1321 C C . ILE B 1 79 ? 2.422 5.891 0.181 1 98.62 79 ILE B C 1
ATOM 1323 O O . ILE B 1 79 ? 2.391 6.305 1.342 1 98.62 79 ILE B O 1
ATOM 1327 N N . MET B 1 80 ? 3.451 5.203 -0.305 1 98.25 80 MET B N 1
ATOM 1328 C CA . MET B 1 80 ? 4.605 4.867 0.524 1 98.25 80 MET B CA 1
ATOM 1329 C C . MET B 1 80 ? 5.316 6.125 1.004 1 98.25 80 MET B C 1
ATOM 1331 O O . MET B 1 80 ? 5.703 6.219 2.17 1 98.25 80 MET B O 1
ATOM 1335 N N . LYS B 1 81 ? 5.484 7.094 0.162 1 98.19 81 LYS B N 1
ATOM 1336 C CA . LYS B 1 81 ? 6.137 8.352 0.528 1 98.19 81 LYS B CA 1
ATOM 1337 C C . LYS B 1 81 ? 5.324 9.109 1.574 1 98.19 81 LYS B C 1
ATOM 1339 O O . LYS B 1 81 ? 5.883 9.68 2.51 1 98.19 81 LYS B O 1
ATOM 1344 N N . VAL B 1 82 ? 4 9.148 1.373 1 98.38 82 VAL B N 1
ATOM 1345 C CA . VAL B 1 82 ? 3.121 9.82 2.322 1 98.38 82 VAL B CA 1
ATOM 1346 C C . VAL B 1 82 ? 3.188 9.117 3.678 1 98.38 82 VAL B C 1
ATOM 1348 O O . VAL B 1 82 ? 3.273 9.773 4.719 1 98.38 82 VAL B O 1
ATOM 1351 N N . MET B 1 83 ? 3.148 7.805 3.701 1 97.75 83 MET B N 1
ATOM 1352 C CA . MET B 1 83 ? 3.275 7.047 4.941 1 97.75 83 MET B CA 1
ATOM 1353 C C . MET B 1 83 ? 4.559 7.414 5.676 1 97.75 83 MET B C 1
ATOM 1355 O O . MET B 1 83 ? 4.539 7.656 6.883 1 97.75 83 MET B O 1
ATOM 1359 N N . LYS B 1 84 ? 5.621 7.422 4.961 1 97.25 84 LYS B N 1
ATOM 1360 C CA . LYS B 1 84 ? 6.914 7.762 5.543 1 97.25 84 LYS B CA 1
ATOM 1361 C C . LYS B 1 84 ? 6.91 9.18 6.109 1 97.25 84 LYS B C 1
ATOM 1363 O O . LYS B 1 84 ? 7.383 9.406 7.227 1 97.25 84 LYS B O 1
ATOM 1368 N N . ALA B 1 85 ? 6.363 10.125 5.402 1 97.5 85 ALA B N 1
ATOM 1369 C CA . ALA B 1 85 ? 6.281 11.523 5.836 1 97.5 85 ALA B CA 1
ATOM 1370 C C . ALA B 1 85 ? 5.477 11.648 7.125 1 97.5 85 ALA B C 1
ATOM 1372 O O . ALA B 1 85 ? 5.738 12.539 7.941 1 97.5 85 ALA B O 1
ATOM 1373 N N . LEU B 1 86 ? 4.547 10.758 7.316 1 97.25 86 LEU B N 1
ATOM 1374 C CA . LEU B 1 86 ? 3.65 10.805 8.469 1 97.25 86 LEU B CA 1
ATOM 1375 C C . LEU B 1 86 ? 4.234 10.023 9.641 1 97.25 86 LEU B C 1
ATOM 1377 O O . LEU B 1 86 ? 3.646 9.992 10.727 1 97.25 86 LEU B O 1
ATOM 1381 N N . GLY B 1 87 ? 5.359 9.359 9.406 1 96.56 87 GLY B N 1
ATOM 1382 C CA . GLY B 1 87 ? 5.957 8.547 10.453 1 96.56 87 GLY B CA 1
ATOM 1383 C C . GLY B 1 87 ? 5.238 7.227 10.672 1 96.56 87 GLY B C 1
ATOM 1384 O O . GLY B 1 87 ? 5.105 6.762 11.805 1 96.56 87 GLY B O 1
ATOM 1385 N N . LEU B 1 88 ? 4.727 6.66 9.609 1 97.5 88 LEU B N 1
ATOM 1386 C CA . LEU B 1 88 ? 4.012 5.391 9.633 1 97.5 88 LEU B CA 1
ATOM 1387 C C . LEU B 1 88 ? 4.75 4.328 8.828 1 97.5 88 LEU B C 1
ATOM 1389 O O . LEU B 1 88 ? 5.488 4.656 7.895 1 97.5 88 LEU B O 1
ATOM 1393 N N . LYS B 1 89 ? 4.574 3.121 9.156 1 96.94 89 LYS B N 1
ATOM 1394 C CA . LYS B 1 89 ? 5.137 1.999 8.414 1 96.94 89 LYS B CA 1
ATOM 1395 C C . LYS B 1 89 ? 4.09 0.911 8.18 1 96.94 89 LYS B C 1
ATOM 1397 O O . LYS B 1 89 ? 3.17 0.75 8.984 1 96.94 89 LYS B O 1
ATOM 1402 N N . LEU B 1 90 ? 4.305 0.223 7.148 1 97.75 90 LEU B N 1
ATOM 1403 C CA . LEU B 1 90 ? 3.375 -0.84 6.781 1 97.75 90 LEU B CA 1
ATOM 1404 C C . LEU B 1 90 ? 3.943 -2.209 7.148 1 97.75 90 LEU B C 1
ATOM 1406 O O . LEU B 1 90 ? 5.164 -2.391 7.176 1 97.75 90 LEU B O 1
ATOM 1410 N N . HIS B 1 91 ? 3.029 -3.072 7.387 1 97.5 91 HIS B N 1
ATOM 1411 C CA . HIS B 1 91 ? 3.291 -4.48 7.668 1 97.5 91 HIS B CA 1
ATOM 1412 C C . HIS B 1 91 ? 2.354 -5.383 6.875 1 97.5 91 HIS B C 1
ATOM 1414 O O . HIS B 1 91 ? 1.279 -4.949 6.449 1 97.5 91 HIS B O 1
ATOM 1420 N N . ALA B 1 92 ? 2.832 -6.582 6.711 1 97.62 92 ALA B N 1
ATOM 1421 C CA . ALA B 1 92 ? 2.002 -7.562 6.016 1 97.62 92 ALA B CA 1
ATOM 1422 C C . ALA B 1 92 ? 1.823 -8.828 6.855 1 97.62 92 ALA B C 1
ATOM 1424 O O . ALA B 1 92 ? 2.766 -9.281 7.504 1 97.62 92 ALA B O 1
ATOM 1425 N N . THR B 1 93 ? 0.626 -9.367 6.875 1 97.19 93 THR B N 1
ATOM 1426 C CA . THR B 1 93 ? 0.335 -10.656 7.496 1 97.19 93 THR B CA 1
ATOM 1427 C C . THR B 1 93 ? -0.536 -11.508 6.582 1 97.19 93 THR B C 1
ATOM 1429 O O . THR B 1 93 ? -1.142 -11 5.637 1 97.19 93 THR B O 1
ATOM 1432 N N . ALA B 1 94 ? -0.453 -12.836 6.871 1 96.81 94 ALA B N 1
ATOM 1433 C CA . ALA B 1 94 ? -1.372 -13.742 6.188 1 96.81 94 ALA B CA 1
ATOM 1434 C C . ALA B 1 94 ? -2.783 -13.625 6.754 1 96.81 94 ALA B C 1
ATOM 1436 O O . ALA B 1 94 ? -2.959 -13.414 7.957 1 96.81 94 ALA B O 1
ATOM 1437 N N . ILE B 1 95 ? -3.734 -13.68 5.863 1 91.69 95 ILE B N 1
ATOM 1438 C CA . ILE B 1 95 ? -5.121 -13.664 6.32 1 91.69 95 ILE B CA 1
ATOM 1439 C C . ILE B 1 95 ? -5.477 -15.016 6.934 1 91.69 95 ILE B C 1
ATOM 1441 O O . ILE B 1 95 ? -5.121 -16.062 6.387 1 91.69 95 ILE B O 1
#

Solvent-accessible surface area (backbone atoms only — not comparable to full-atom values): 9764 Å² total; per-residue (Å²): 129,86,71,58,63,67,60,54,49,32,76,58,45,79,43,44,59,42,44,18,53,55,47,34,54,26,47,72,69,36,91,35,52,41,63,46,45,38,47,47,49,35,48,49,36,54,53,74,34,44,59,60,42,18,53,65,39,72,45,51,46,70,58,48,52,46,31,34,37,97,84,37,72,35,38,34,39,54,53,31,21,46,33,47,51,60,39,36,42,64,41,46,37,50,108,129,87,69,58,63,69,60,54,48,33,76,60,45,80,44,43,60,42,44,18,52,56,44,33,54,26,48,72,68,36,90,37,51,41,63,47,45,38,46,46,50,35,46,49,36,55,54,73,33,45,61,60,43,18,53,65,39,73,46,50,47,71,57,49,54,47,31,34,37,97,84,37,73,37,38,34,39,55,52,32,20,45,35,46,53,60,39,37,44,64,41,46,38,50,109

Nearest PDB structures (foldseek):
  8ezt-assembly1_D-2  TM=7.761E-01  e=1.238E-01  Legionella pneumophi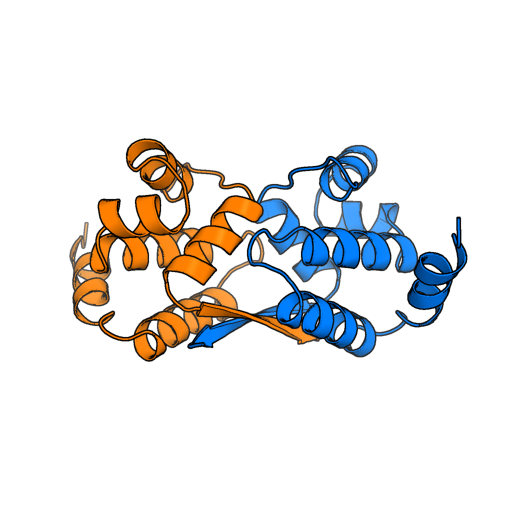la
  6u0i-assembly1_B  TM=6.327E-01  e=7.729E-02  Escherichia coli str. K-12 substr. DH10B
  3vk0-assembly1_A  TM=5.800E-01  e=1.448E-01  Neisseria meningitidis MC58
  5woq-assembly2_C  TM=8.216E-01  e=1.115E+00  Mycolicibacterium smegmatis MC2 155
  3kxa-assembly2_D  TM=4.872E-01  e=1.983E-01  Neisseria gonorrhoeae FA 1090

Radius of gyration: 16.64 Å; Cα contacts (8 Å, |Δi|>4): 277; chains: 2; bounding box: 51×43×36 Å

Organism: NCBI:txid76758

pLDDT: mean 91.81, std 14.53, range [34.16, 98.69]

Sequence (190 aa):
MTQFKDFDIAEHLTTPEDMAEYLEASFEEDAGDGLLIRSALNNIARAQGMTQIARDAGLGRESLYKALSSTGNPEFATIMKVMKALGLKLHATAIMTQFKDFDIAEHLTTPEDMAEYLEASFEEDAGDGLLIRSALNNIARAQGMTQIARDAGLGRESLYKALSSTGNPEFATIMKVMKALGLKLHATAI

Foldseek 3Di:
DCPPPLVVLLVQLDALVSLQVQLVVQVVPDPPPCLSNLQSLLSNCVSVDLCQLCVQLVHDSVVSNQQSDNPHPDDPSSVVSSCVSSVHDDDDDDD/DCPPPLVVLLVQLDALVSLQVQLVVQVVPDPPPCLSNLQSLLSNCVSVDLCQLCVQLVHDSVVSNQQSDNPHPDDPSSVVSSCVSSVHDDDDDDD

InterPro domains:
  IPR010982 Lambda repressor-like, DNA-binding domain superfamily [SSF47413] (35-90)
  IPR014057 Uncharacterized protein HI1420 [PF21716] (4-93)
  IPR014057 Uncharacterized protein HI1420 [PTHR40275] (3-93)
  IPR014057 Uncharacterized protein HI1420 [TIGR02684] (4-93)

Secondary structure (DSSP, 8-state):
--THHHHHHHTT--SHHHHHHHHHHHHHH--SSSHHHHHHHHHHHHHH-HHHHHHHHT--HHHHHHHHSTT---BHHHHHHHHHHTTEEEEEEE-/--THHHHHHHTT--SHHHHHHHHHHHHHH--SSSHHHHHHHHHHHHHH-HHHHHHHHT--HHHHHHHHSTT---BHHHHHHHHHHTTEEEEEEE-